Protein AF-A0A536GTQ1-F1 (afdb_monomer_lite)

Foldseek 3Di:
DLLVLCLLQVHLARALLSLLLVLLPDCPFPQVVLCVVLQFQSVLSNVPRCPGDDGDPDDPDRRHHDPLNVVLVVQLVVLLVVLQFQDRGSLSSVLSCLDPSNVVSVVSRVVRVDHNVSSSVVLNDDDPVNVVRNDNDFDDCVPLAAADPQLVQLVVLLVQLVVCCVVCPCVVCVVVSVCSNVRSQVLNLLLLLQCQLLVLLSRQQFCVSSVLPSNHSHSVSFAPCCQQPVQQVVCVVVVHDDDRGGADQHPVVRGNDVVSVVSSQCRSQVSCVVRHDRDPDRDDHD

Secondary structure (DSSP, 8-state):
-HHHHHHHTT-SSB-HHHHHHHHHH-TTSHHHHHHHHTT--HHHHHHHS--PPS-----SSPPPBPHHHHHHHHHHHHHHHHHT-SS--HHHHHHHHTSGGGHHHHHHHHHTT--HHHHHHHHHS--HHHHHHTSPPPPP-TTT----GGGHHHHHHHHHHHHHHHH---GGGHHHHHHHHHHHHHHHHHHHHHHHHHHHHHHHT--HHHHHTTTS--HHHHB-TIIIIIHHHHHHHHTPPPPP-B-----GGGSSSHHHHHHHHHHHHHHHHHHSS---------

Radius of gyration: 29.73 Å; chains: 1; bounding box: 79×31×78 Å

Sequence (286 aa):
MAQRLAAKTGAVEVEPAHVLDAIVVLPRNAAHRALVDLGADIQQLERTTVAGGPAASASRRSVPIGAATRFLLNNAHREADQIGHYQVDAVHLLLALLYKDSKATADRLEQAGLTIYAVRQYLTAPSPTTKGLRRRPLPSLAGAIRISPIFAIPVGAAVVGGAGLWSGVAPGLTLLLSVLLVIGGWVTSLCIHEFGHALLAYLGGDRSVAAAGYLSLNPLKYTHPVLSIALPIVFLLIGGIGLPGGAVYLNERAIRTDWWRSFASAGGPLGNLLFGPPSPFSCSCR

Structure (mmCIF, N/CA/C/O backbone):
data_AF-A0A536GTQ1-F1
#
_entry.id   AF-A0A536GTQ1-F1
#
loop_
_atom_site.group_PDB
_atom_site.id
_atom_site.type_symbol
_atom_site.label_atom_id
_atom_site.label_alt_id
_atom_site.label_comp_id
_atom_site.label_asym_id
_atom_site.label_entity_id
_atom_site.label_seq_id
_atom_site.pdbx_PDB_ins_code
_atom_site.Cartn_x
_atom_site.Cartn_y
_atom_site.Cartn_z
_atom_site.occupancy
_atom_site.B_iso_or_equiv
_atom_site.auth_seq_id
_atom_site.auth_comp_id
_atom_site.auth_asym_id
_atom_site.auth_atom_id
_atom_site.pdbx_PDB_model_num
ATOM 1 N N . MET A 1 1 ? -20.978 0.744 6.120 1.00 85.62 1 MET A N 1
ATOM 2 C CA . MET A 1 1 ? -22.180 0.128 6.729 1.00 85.62 1 MET A CA 1
ATOM 3 C C . MET A 1 1 ? -22.718 0.968 7.881 1.00 85.62 1 MET A C 1
ATOM 5 O O . MET A 1 1 ? -23.868 1.363 7.791 1.00 85.62 1 MET A O 1
ATOM 9 N N . ALA A 1 2 ? -21.899 1.329 8.880 1.00 88.81 2 ALA A N 1
ATOM 10 C CA . ALA A 1 2 ? -22.313 2.170 10.016 1.00 88.81 2 ALA A CA 1
ATOM 11 C C . ALA A 1 2 ? -23.073 3.453 9.611 1.00 88.81 2 ALA A C 1
ATOM 13 O O . ALA A 1 2 ? -24.153 3.703 10.124 1.00 88.81 2 ALA A O 1
ATOM 14 N N . GLN A 1 3 ? -22.604 4.193 8.597 1.00 90.69 3 GLN A N 1
ATOM 15 C CA . GLN A 1 3 ? -23.326 5.355 8.039 1.00 90.69 3 GLN A CA 1
ATOM 16 C C . GLN A 1 3 ? -24.742 5.040 7.536 1.00 90.69 3 GLN A C 1
ATOM 18 O O . GLN A 1 3 ? -25.630 5.878 7.643 1.00 90.69 3 GLN A O 1
ATOM 23 N N . ARG A 1 4 ? -24.965 3.843 6.977 1.00 86.69 4 ARG A N 1
ATOM 24 C CA . ARG A 1 4 ? -26.299 3.413 6.532 1.00 86.69 4 ARG A CA 1
ATOM 25 C C . ARG A 1 4 ? -27.192 3.059 7.719 1.00 86.69 4 ARG A C 1
ATOM 27 O O . ARG A 1 4 ? -28.385 3.307 7.642 1.00 86.69 4 ARG A O 1
ATOM 34 N N . LEU A 1 5 ? -26.633 2.474 8.781 1.00 86.56 5 LEU A N 1
ATOM 35 C CA . LEU A 1 5 ? -27.378 2.191 10.012 1.00 86.56 5 LEU A CA 1
ATOM 36 C C . LEU A 1 5 ? -27.761 3.492 10.724 1.00 86.56 5 LEU A C 1
ATOM 38 O O . LEU A 1 5 ? -28.931 3.668 11.027 1.00 86.56 5 LEU A O 1
ATOM 42 N N . ALA A 1 6 ? -26.826 4.437 10.844 1.00 87.00 6 ALA A N 1
ATOM 43 C CA . ALA A 1 6 ? -27.090 5.779 11.365 1.00 87.00 6 ALA A CA 1
ATOM 44 C C . ALA A 1 6 ? -28.177 6.517 10.560 1.00 87.00 6 ALA A C 1
ATOM 46 O O . ALA A 1 6 ? -29.069 7.140 11.125 1.00 87.00 6 ALA A O 1
ATOM 47 N N . ALA A 1 7 ? -28.163 6.393 9.227 1.00 85.56 7 ALA A N 1
ATOM 48 C CA . ALA A 1 7 ? -29.210 6.976 8.387 1.00 85.56 7 ALA A CA 1
ATOM 49 C C . ALA A 1 7 ? -30.594 6.359 8.658 1.00 85.56 7 ALA A C 1
ATOM 51 O O . ALA A 1 7 ? -31.594 7.070 8.653 1.00 85.56 7 ALA A O 1
ATOM 52 N N . LYS A 1 8 ? -30.660 5.042 8.902 1.00 82.56 8 LYS A N 1
ATOM 53 C CA . LYS A 1 8 ? -31.915 4.331 9.202 1.00 82.56 8 LYS A CA 1
ATOM 54 C C . LYS A 1 8 ? -32.494 4.697 10.566 1.00 82.56 8 LYS A C 1
ATOM 56 O O . LYS A 1 8 ? -33.708 4.670 10.719 1.00 82.56 8 LYS A O 1
ATOM 61 N N . THR A 1 9 ? -31.645 5.022 11.535 1.00 79.62 9 THR A N 1
ATOM 62 C CA . THR A 1 9 ? -32.058 5.438 12.882 1.00 79.62 9 THR A CA 1
ATOM 63 C C . THR A 1 9 ? -32.357 6.936 12.976 1.00 79.62 9 THR A C 1
ATOM 65 O O . THR A 1 9 ? -32.772 7.402 14.031 1.00 79.62 9 THR A O 1
ATOM 68 N N . GLY A 1 10 ? -32.172 7.697 11.888 1.00 81.75 10 GLY A N 1
ATOM 69 C CA . GLY A 1 10 ? -32.347 9.152 11.886 1.00 81.75 10 GLY A CA 1
ATOM 70 C C . GLY A 1 10 ? -31.255 9.899 12.657 1.00 81.75 10 GLY A C 1
ATOM 71 O O . GLY A 1 10 ? -31.457 11.052 13.033 1.00 81.75 10 GLY A O 1
ATOM 72 N N . ALA A 1 11 ? -30.108 9.261 12.905 1.00 84.38 11 ALA A N 1
ATOM 73 C CA . ALA A 1 11 ? -29.010 9.872 13.637 1.00 84.38 11 ALA A CA 1
ATOM 74 C C . ALA A 1 11 ? -28.373 11.024 12.839 1.00 84.38 11 ALA A C 1
ATOM 76 O O . ALA A 1 11 ? -28.156 10.930 11.627 1.00 84.38 11 ALA A O 1
ATOM 77 N N . VAL A 1 12 ? -28.036 12.107 13.546 1.00 87.94 12 VAL A N 1
ATOM 78 C CA . VAL A 1 12 ? -27.375 13.294 12.972 1.00 87.94 12 VAL A CA 1
ATOM 79 C C . VAL A 1 12 ? -25.924 12.986 12.590 1.00 87.94 12 VAL A C 1
ATOM 81 O O . VAL A 1 12 ? -25.420 13.485 11.583 1.00 87.94 12 VAL A O 1
ATOM 84 N N . GLU A 1 13 ? -25.266 12.125 13.365 1.00 91.94 13 GLU A N 1
ATOM 85 C CA . GLU A 1 13 ? -23.894 11.688 13.143 1.00 91.94 13 GLU A CA 1
ATOM 86 C C . GLU A 1 13 ? -23.713 10.188 13.406 1.00 91.94 13 GLU A C 1
ATOM 88 O O . GLU A 1 13 ? -24.502 9.539 14.093 1.00 91.94 13 GLU A O 1
ATOM 93 N N . VAL A 1 14 ? -22.658 9.607 12.832 1.00 91.94 14 VAL A N 1
ATOM 94 C CA . VAL A 1 14 ? -22.288 8.218 13.113 1.00 91.94 14 VAL A CA 1
ATOM 95 C C . VAL A 1 14 ? -21.598 8.148 14.464 1.00 91.94 14 VAL A C 1
ATOM 97 O O . VAL A 1 14 ? -20.470 8.622 14.601 1.00 91.94 14 VAL A O 1
ATOM 100 N N . GLU A 1 15 ? -22.246 7.489 15.413 1.00 92.56 15 GLU A N 1
ATOM 101 C CA . GLU A 1 15 ? -21.706 7.129 16.733 1.00 92.56 15 GLU A CA 1
ATOM 102 C C . GLU A 1 15 ? -21.082 5.714 16.792 1.00 92.56 15 GLU A C 1
ATOM 104 O O . GLU A 1 15 ? -21.420 4.870 15.950 1.00 92.56 15 GLU A O 1
ATOM 109 N N . PRO A 1 16 ? -20.238 5.410 17.806 1.00 93.94 16 PRO A N 1
ATOM 110 C CA . PRO A 1 16 ? -19.644 4.085 18.022 1.00 93.94 16 PRO A CA 1
ATOM 111 C C . PRO A 1 16 ? -20.652 2.929 18.048 1.00 93.94 16 PRO A C 1
ATOM 113 O O . PRO A 1 16 ? -20.363 1.854 17.524 1.00 93.94 16 PRO A O 1
ATOM 116 N N . ALA A 1 17 ? -21.861 3.153 18.572 1.00 91.81 17 ALA A N 1
ATOM 117 C CA . ALA A 1 17 ? -22.924 2.146 18.587 1.00 91.81 17 ALA A CA 1
ATOM 118 C C . ALA A 1 17 ? -23.289 1.655 17.174 1.00 91.81 17 ALA A C 1
ATOM 120 O O . ALA A 1 17 ? -23.445 0.457 16.956 1.00 91.81 17 ALA A O 1
ATOM 121 N 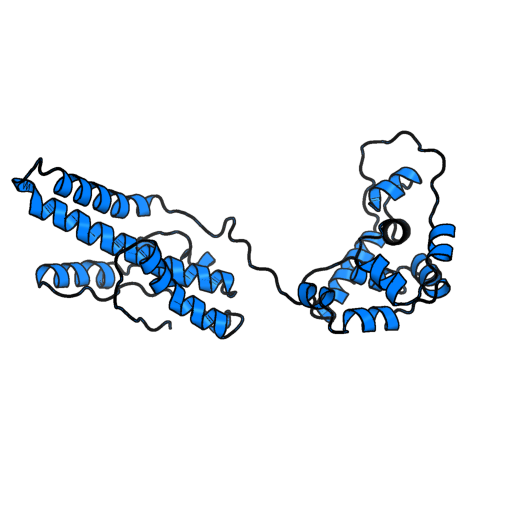N . HIS A 1 18 ? -23.308 2.545 16.176 1.00 92.00 18 HIS A N 1
ATOM 122 C CA . HIS A 1 18 ? -23.559 2.166 14.782 1.00 92.00 18 HIS A CA 1
ATOM 123 C C . HIS A 1 18 ? -22.405 1.360 14.169 1.00 92.00 18 HIS A C 1
ATOM 125 O O . HIS A 1 18 ? -22.609 0.623 13.200 1.00 92.00 18 HIS A O 1
ATOM 131 N N . VAL A 1 19 ? -21.180 1.522 14.684 1.00 93.19 19 VAL A N 1
ATOM 132 C CA . VAL A 1 19 ? -20.022 0.703 14.296 1.00 93.19 19 VAL A CA 1
ATOM 133 C C . VAL A 1 19 ? -20.159 -0.697 14.887 1.00 93.19 19 VAL A C 1
ATOM 135 O O . VAL A 1 19 ? -19.993 -1.665 14.147 1.00 93.19 19 VAL A O 1
ATOM 138 N N . LEU A 1 20 ? -20.533 -0.806 16.167 1.00 93.25 20 LEU A N 1
ATOM 139 C CA . LEU A 1 20 ? -20.832 -2.082 16.821 1.00 93.25 20 LEU A CA 1
ATOM 140 C C . LEU A 1 20 ? -21.958 -2.829 16.095 1.00 93.25 20 LEU A C 1
ATOM 142 O O . LEU A 1 20 ? -21.775 -3.972 15.689 1.00 93.25 20 LEU A O 1
ATOM 146 N N . ASP A 1 21 ? -23.079 -2.165 15.828 1.00 91.56 21 ASP A N 1
ATOM 147 C CA . ASP A 1 21 ? -24.210 -2.773 15.123 1.00 91.56 21 ASP A CA 1
ATOM 148 C C . ASP A 1 21 ? -23.828 -3.199 13.694 1.00 91.56 21 ASP A C 1
ATOM 150 O O . ASP A 1 21 ? -24.240 -4.252 13.208 1.00 91.56 21 ASP A O 1
ATOM 154 N N . ALA A 1 22 ? -22.966 -2.432 13.015 1.00 91.50 22 ALA A N 1
ATOM 155 C CA . ALA A 1 22 ? -22.426 -2.840 11.721 1.00 91.50 22 ALA A CA 1
ATOM 156 C C . ALA A 1 22 ? -21.535 -4.088 11.818 1.00 91.50 22 ALA A C 1
ATOM 158 O O . ALA A 1 22 ? -21.534 -4.885 10.879 1.00 91.50 22 ALA A O 1
ATOM 159 N N . ILE A 1 23 ? -20.782 -4.254 12.911 1.00 92.81 23 ILE A N 1
ATOM 160 C CA . ILE A 1 23 ? -19.976 -5.453 13.165 1.00 92.81 23 ILE A CA 1
ATOM 161 C C . ILE A 1 23 ? -20.888 -6.661 13.399 1.00 92.81 23 ILE A C 1
ATOM 163 O O . ILE A 1 23 ? -20.659 -7.716 12.812 1.00 92.81 23 ILE A O 1
ATOM 167 N N . VAL A 1 24 ? -21.938 -6.507 14.202 1.00 91.44 24 VAL A N 1
ATOM 168 C CA . VAL A 1 24 ? -22.878 -7.591 14.517 1.00 91.44 24 VAL A CA 1
ATOM 169 C C . VAL A 1 24 ? -23.611 -8.059 13.253 1.00 91.44 24 VAL A C 1
ATOM 171 O O . VAL A 1 24 ? -23.611 -9.247 12.955 1.00 91.44 24 VAL A O 1
ATOM 174 N N . VAL A 1 25 ? -24.120 -7.135 12.431 1.00 88.25 25 VAL A N 1
ATOM 175 C CA . VAL A 1 25 ? -24.936 -7.454 11.240 1.00 88.25 25 VAL A CA 1
ATOM 176 C C . VAL A 1 25 ? -24.130 -8.027 10.061 1.00 88.25 25 VAL A C 1
ATOM 178 O O . VAL A 1 25 ? -24.706 -8.614 9.145 1.00 88.25 25 VAL A O 1
ATOM 181 N N . LEU A 1 26 ? -22.807 -7.841 10.012 1.00 87.06 26 LEU A N 1
ATOM 182 C CA . LEU A 1 26 ? -21.977 -8.255 8.871 1.00 87.06 26 LEU A CA 1
ATOM 183 C C . LEU A 1 26 ? -21.208 -9.560 9.161 1.00 87.06 26 LEU A C 1
ATOM 185 O O . LEU A 1 26 ? -20.035 -9.488 9.525 1.00 87.06 26 LEU A O 1
ATOM 189 N N . PRO A 1 27 ? -21.762 -10.755 8.886 1.00 79.12 27 PRO A N 1
ATOM 190 C CA . PRO A 1 27 ? -21.166 -12.027 9.314 1.00 79.12 27 PRO A CA 1
ATOM 191 C C . PRO A 1 27 ? -19.793 -12.324 8.694 1.00 79.12 27 PRO A C 1
ATOM 193 O O . PRO A 1 27 ? -18.981 -13.051 9.257 1.00 79.12 27 PRO A O 1
ATOM 196 N N . ARG A 1 28 ? -19.495 -11.745 7.522 1.00 82.69 28 ARG A N 1
ATOM 197 C CA . ARG A 1 28 ? -18.210 -11.936 6.825 1.00 82.69 28 ARG A CA 1
ATOM 198 C C . ARG A 1 28 ? -17.073 -11.063 7.358 1.00 82.69 28 ARG A C 1
ATOM 200 O O . ARG A 1 28 ? -15.952 -11.174 6.863 1.00 82.69 28 ARG A O 1
ATOM 207 N N . ASN A 1 29 ? -17.334 -10.165 8.305 1.00 85.75 29 ASN A N 1
ATOM 208 C CA . ASN A 1 29 ? -16.298 -9.277 8.814 1.00 85.75 29 ASN A CA 1
ATOM 209 C C . ASN A 1 29 ? -15.401 -10.005 9.845 1.00 85.75 29 ASN A C 1
ATOM 211 O O . ASN A 1 29 ? -15.818 -10.962 10.497 1.00 85.75 29 ASN A O 1
ATOM 215 N N . ALA A 1 30 ? -14.139 -9.585 9.974 1.00 88.00 30 ALA A N 1
ATOM 216 C CA . ALA A 1 30 ? -13.191 -10.238 10.879 1.00 88.00 30 ALA A CA 1
ATOM 217 C C . ALA A 1 30 ? -13.565 -10.080 12.366 1.00 88.00 30 ALA A C 1
ATOM 219 O O . ALA A 1 30 ? -13.330 -10.998 13.142 1.00 88.00 30 ALA A O 1
ATOM 220 N N . ALA A 1 31 ? -14.187 -8.962 12.750 1.00 90.81 31 ALA A N 1
ATOM 221 C CA . ALA A 1 31 ? -14.640 -8.728 14.120 1.00 90.81 31 ALA A CA 1
ATOM 222 C C . ALA A 1 31 ? -15.794 -9.649 14.528 1.00 90.81 31 ALA A C 1
ATOM 224 O O . ALA A 1 31 ? -15.770 -10.177 15.623 1.00 90.81 31 ALA A O 1
ATOM 225 N N . HIS A 1 32 ? -16.757 -9.901 13.647 1.00 92.25 32 HIS A N 1
ATOM 226 C CA . HIS A 1 32 ? -17.880 -10.803 13.862 1.00 92.25 32 HIS A CA 1
ATOM 227 C C . HIS A 1 32 ? -17.387 -12.232 14.054 1.00 92.25 32 HIS A C 1
ATOM 229 O O . HIS A 1 32 ? -17.817 -12.910 14.977 1.00 92.25 32 HIS A O 1
ATOM 235 N N . ARG A 1 33 ? -16.419 -12.668 13.238 1.00 90.19 33 ARG A N 1
ATOM 236 C CA . ARG A 1 33 ? -15.742 -13.951 13.462 1.00 90.19 33 ARG A CA 1
ATOM 237 C C . ARG A 1 33 ? -15.043 -13.988 14.818 1.00 90.19 33 ARG A C 1
ATOM 239 O O . ARG A 1 33 ? -15.226 -14.952 15.539 1.00 90.19 33 ARG A O 1
ATOM 246 N N . ALA A 1 34 ? -14.340 -12.921 15.203 1.00 91.12 34 ALA A N 1
ATOM 247 C CA . ALA A 1 34 ? -13.730 -12.835 16.529 1.00 91.12 34 ALA A CA 1
ATOM 248 C C . ALA A 1 34 ? -14.768 -12.885 17.668 1.00 91.12 34 ALA A C 1
ATOM 250 O O . ALA A 1 34 ? -14.506 -13.523 18.679 1.00 91.12 34 ALA A O 1
ATOM 251 N N . LEU A 1 35 ? -15.948 -12.269 17.508 1.00 93.56 35 LEU A N 1
ATOM 252 C CA . LEU A 1 35 ? -17.044 -12.380 18.478 1.00 93.56 35 LEU A CA 1
ATOM 253 C C . LEU A 1 35 ? -17.481 -13.845 18.644 1.00 93.56 35 LEU A C 1
ATOM 255 O O . LEU A 1 35 ? -17.598 -14.323 19.768 1.00 93.56 35 LEU A O 1
ATOM 259 N N . VAL A 1 36 ? -17.677 -14.559 17.531 1.00 92.50 36 VAL A N 1
ATOM 260 C CA . VAL A 1 36 ? -18.072 -15.977 17.527 1.00 92.50 36 VAL A CA 1
ATOM 261 C C . VAL A 1 36 ? -16.976 -16.865 18.125 1.00 92.50 36 VAL A C 1
ATOM 263 O O . VAL A 1 36 ? -17.266 -17.688 18.988 1.00 92.50 36 VAL A O 1
ATOM 266 N N . ASP A 1 37 ? -15.719 -16.672 17.720 1.00 91.69 37 ASP A N 1
ATOM 267 C CA . ASP A 1 37 ? -14.569 -17.452 18.196 1.00 91.69 37 ASP A CA 1
ATOM 268 C C . ASP A 1 37 ? -14.327 -17.268 19.704 1.00 91.69 37 ASP A C 1
ATOM 270 O O . ASP A 1 37 ? -13.880 -18.192 20.382 1.00 91.69 37 ASP A O 1
ATOM 274 N N . LEU A 1 38 ? -14.618 -16.075 20.234 1.00 93.62 38 LEU A N 1
ATOM 275 C CA . LEU A 1 38 ? -14.510 -15.751 21.660 1.00 93.62 38 LEU A CA 1
ATOM 276 C C . LEU A 1 38 ? -15.756 -16.147 22.468 1.00 93.62 38 LEU A C 1
ATOM 278 O O . LEU A 1 38 ? -15.782 -15.919 23.675 1.00 93.62 38 LEU A O 1
ATOM 282 N N . GLY A 1 39 ? -16.771 -16.742 21.832 1.00 93.12 39 GLY A N 1
ATOM 283 C CA . GLY A 1 39 ? -17.982 -17.213 22.503 1.00 93.12 39 GLY A CA 1
ATOM 284 C C . GLY A 1 39 ? -18.905 -16.095 22.989 1.00 93.12 39 GLY A C 1
ATOM 285 O O . GLY A 1 39 ? -19.617 -16.287 23.971 1.00 93.12 39 GLY A O 1
ATOM 286 N N . ALA A 1 40 ? -18.890 -14.932 22.333 1.00 94.25 40 ALA A N 1
ATOM 287 C CA . ALA A 1 40 ? -19.776 -13.828 22.680 1.00 94.25 40 ALA A CA 1
ATOM 288 C C . ALA A 1 40 ? -21.250 -14.166 22.403 1.00 94.25 40 ALA A C 1
ATOM 290 O O . ALA A 1 40 ? -21.568 -14.795 21.389 1.00 94.25 40 ALA A O 1
ATOM 291 N N . ASP A 1 41 ? -22.164 -13.676 23.244 1.00 94.19 41 ASP A N 1
ATOM 292 C CA . ASP A 1 41 ? -23.606 -13.797 23.006 1.00 94.19 41 ASP A CA 1
ATOM 293 C C . ASP A 1 41 ? -24.054 -12.844 21.881 1.00 94.19 41 ASP A C 1
ATOM 295 O O . ASP A 1 41 ? -24.469 -11.700 22.092 1.00 94.19 41 ASP A O 1
ATOM 299 N N . ILE A 1 42 ? -23.957 -13.331 20.641 1.00 91.62 42 ILE A N 1
ATOM 300 C CA . ILE A 1 42 ? -24.372 -12.586 19.447 1.00 91.62 42 ILE A CA 1
ATOM 301 C C . ILE A 1 42 ? -25.869 -12.264 19.489 1.00 91.62 42 ILE A C 1
ATOM 303 O O . ILE A 1 42 ? -26.263 -11.179 19.065 1.00 91.62 42 ILE A O 1
ATOM 307 N N . GLN A 1 43 ? -26.707 -13.157 20.029 1.00 90.44 43 GLN A N 1
ATOM 308 C CA . GLN A 1 43 ? -28.153 -12.932 20.079 1.00 90.44 43 GLN A CA 1
ATOM 309 C C . GLN A 1 43 ? -28.496 -11.761 21.002 1.00 90.44 43 GLN A C 1
ATOM 311 O O . GLN A 1 43 ? -29.366 -10.951 20.680 1.00 90.44 43 GLN A O 1
ATOM 316 N N . GLN A 1 44 ? -27.807 -11.634 22.135 1.00 90.94 44 GLN A N 1
ATOM 317 C CA . GLN A 1 44 ? -27.945 -10.479 23.021 1.00 90.94 44 GLN A CA 1
ATOM 318 C C . GLN A 1 44 ? -27.501 -9.179 22.333 1.00 90.94 44 GLN A C 1
ATOM 320 O O . GLN A 1 44 ? -28.178 -8.149 22.446 1.00 90.94 44 GLN A O 1
ATOM 325 N N . LEU A 1 45 ? -26.399 -9.215 21.579 1.00 89.81 45 LEU A N 1
ATOM 326 C CA . LEU A 1 45 ? -25.930 -8.060 20.812 1.00 89.81 45 LEU A CA 1
ATOM 327 C C . LEU A 1 45 ? -26.929 -7.650 19.722 1.00 89.81 45 LEU A C 1
ATOM 329 O O . LEU A 1 45 ? -27.211 -6.461 19.598 1.00 89.81 45 LEU A O 1
ATOM 333 N N . GLU A 1 46 ? -27.523 -8.606 19.004 1.00 88.56 46 GLU A N 1
ATOM 334 C CA . GLU A 1 46 ? -28.552 -8.361 17.982 1.00 88.56 46 GLU A CA 1
ATOM 335 C C . GLU A 1 46 ? -29.852 -7.793 18.567 1.00 88.56 46 GLU A C 1
ATOM 337 O O . GLU A 1 46 ? -30.458 -6.909 17.966 1.00 88.56 46 GLU A O 1
ATOM 342 N N . ARG A 1 47 ? -30.273 -8.245 19.757 1.00 85.88 47 ARG A N 1
ATOM 343 C CA . ARG A 1 47 ? -31.461 -7.702 20.448 1.00 85.88 47 ARG A CA 1
ATOM 344 C C . ARG A 1 47 ? -31.284 -6.246 20.869 1.00 85.88 47 ARG A C 1
ATOM 346 O O . ARG A 1 47 ? -32.259 -5.506 20.944 1.00 85.88 47 ARG A O 1
ATOM 353 N N . THR A 1 48 ? -30.051 -5.861 21.189 1.00 79.62 48 THR A N 1
ATOM 354 C CA . THR A 1 48 ? -29.699 -4.493 21.600 1.00 79.62 48 THR A CA 1
ATOM 355 C C . THR A 1 48 ? -29.237 -3.629 20.434 1.00 79.62 48 THR A C 1
ATOM 357 O O . THR A 1 48 ? -29.097 -2.415 20.594 1.00 79.62 48 THR A O 1
ATOM 360 N N . THR A 1 49 ? -29.000 -4.226 19.263 1.00 78.44 49 THR A N 1
ATOM 361 C CA . THR A 1 49 ? -28.820 -3.476 18.027 1.00 78.44 49 THR A CA 1
ATOM 362 C C . THR A 1 49 ? -30.077 -2.675 17.783 1.00 78.44 49 THR A C 1
ATOM 364 O O . THR A 1 49 ? -31.188 -3.186 17.925 1.00 78.44 49 THR A O 1
ATOM 367 N N . VAL A 1 50 ? -29.905 -1.401 17.431 1.00 64.81 50 VAL A N 1
ATOM 368 C CA . VAL A 1 50 ? -31.035 -0.524 17.146 1.00 64.81 50 VAL A CA 1
ATOM 369 C C . VAL A 1 50 ? -31.697 -1.042 15.868 1.00 64.81 50 VAL A C 1
ATOM 371 O O . VAL A 1 50 ? -31.327 -0.672 14.752 1.00 64.81 50 VAL A O 1
ATOM 374 N N . ALA A 1 51 ? -32.644 -1.969 16.023 1.00 53.28 51 ALA A N 1
ATOM 375 C CA . ALA A 1 51 ? -33.508 -2.443 14.963 1.00 53.28 51 ALA A CA 1
ATOM 376 C C . ALA A 1 51 ? -34.314 -1.230 14.503 1.00 53.28 51 ALA A C 1
ATOM 378 O O . ALA A 1 51 ? -35.229 -0.771 15.183 1.00 53.28 51 ALA A O 1
ATOM 379 N N . GLY A 1 52 ? -33.869 -0.637 13.394 1.00 47.09 52 GLY A N 1
ATOM 380 C CA . GLY A 1 52 ? -34.452 0.579 12.853 1.00 47.09 52 GLY A CA 1
ATOM 381 C C . GLY A 1 52 ? -35.964 0.446 12.711 1.00 47.09 52 GLY A C 1
ATOM 382 O O . GLY A 1 52 ? -36.463 -0.564 12.209 1.00 47.09 52 GLY A O 1
ATOM 383 N N . GLY A 1 53 ? -36.676 1.493 13.127 1.00 45.56 53 GLY A N 1
ATOM 384 C CA . GLY A 1 53 ? -38.067 1.700 12.745 1.00 45.56 53 GLY A CA 1
ATOM 385 C C . GLY A 1 53 ? -38.239 1.699 11.216 1.00 45.56 53 GLY A C 1
ATOM 386 O O . GLY A 1 53 ? -37.247 1.689 10.473 1.00 45.56 53 GLY A O 1
ATOM 387 N N . PRO A 1 54 ? -39.492 1.686 10.723 1.00 47.22 54 PRO A N 1
ATOM 388 C CA . PRO A 1 54 ? -39.787 1.605 9.296 1.00 47.22 54 PRO A CA 1
ATOM 389 C C . PRO A 1 54 ? -38.969 2.640 8.524 1.00 47.22 54 PRO A C 1
ATOM 391 O O . PRO A 1 54 ? -38.861 3.790 8.944 1.00 47.22 54 PRO A O 1
ATOM 394 N N . ALA A 1 55 ? -38.352 2.187 7.429 1.00 48.91 55 ALA A N 1
ATOM 395 C CA . ALA A 1 55 ? -37.355 2.919 6.661 1.00 48.91 55 ALA A CA 1
ATOM 396 C C . ALA A 1 55 ? -37.824 4.345 6.327 1.00 48.91 55 ALA A C 1
ATOM 398 O O . ALA A 1 55 ? -38.534 4.561 5.344 1.00 48.91 55 ALA A O 1
ATOM 399 N N . ALA A 1 56 ? -37.401 5.324 7.131 1.00 49.31 56 ALA A N 1
ATOM 400 C CA . ALA A 1 56 ? -37.548 6.726 6.781 1.00 49.31 56 ALA A CA 1
ATOM 401 C C . ALA A 1 56 ? -36.847 6.939 5.433 1.00 49.31 56 ALA A C 1
ATOM 403 O O . ALA A 1 56 ? -35.754 6.410 5.207 1.00 49.31 56 ALA A O 1
ATOM 404 N N . SER A 1 57 ? -37.526 7.639 4.517 1.00 48.84 57 SER A N 1
ATOM 405 C CA . SER A 1 57 ? -37.152 7.744 3.105 1.00 48.84 57 SER A CA 1
ATOM 406 C C . SER A 1 57 ? -35.645 7.967 2.956 1.00 48.84 57 SER A C 1
ATOM 408 O O . SER A 1 57 ? -35.093 8.910 3.529 1.00 48.84 57 SER A O 1
ATOM 410 N N . ALA A 1 58 ? -34.980 7.062 2.237 1.00 50.69 58 ALA A N 1
ATOM 411 C CA . ALA A 1 58 ? -33.533 7.023 2.116 1.00 50.69 58 ALA A CA 1
ATOM 412 C C . ALA A 1 58 ? -32.997 8.311 1.472 1.00 50.69 58 ALA A C 1
ATOM 414 O O 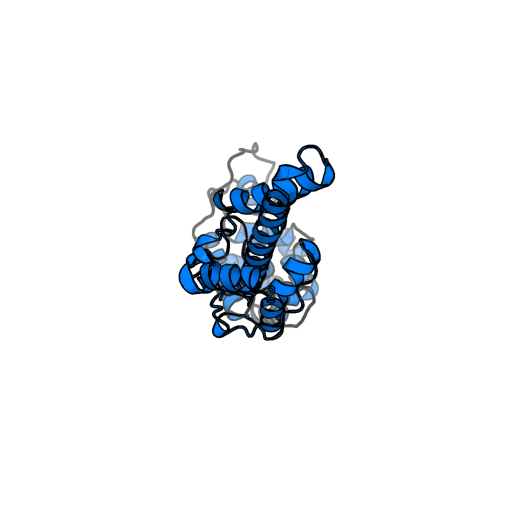. ALA A 1 58 ? -32.875 8.422 0.251 1.00 50.69 58 ALA A O 1
ATOM 415 N N . SER A 1 59 ? -32.630 9.283 2.301 1.00 54.03 59 SER A N 1
ATOM 416 C CA . SER A 1 59 ? -31.763 10.372 1.881 1.00 54.03 59 SER A CA 1
ATOM 417 C C . SER A 1 59 ? -30.442 9.759 1.410 1.00 54.03 59 SER A C 1
ATOM 419 O O . SER A 1 59 ? -29.763 9.062 2.162 1.00 54.03 59 SER A O 1
ATOM 421 N N . ARG A 1 60 ? -30.058 10.006 0.150 1.00 56.62 60 ARG A N 1
ATOM 422 C CA . ARG A 1 60 ? -28.763 9.573 -0.416 1.00 56.62 60 ARG A CA 1
ATOM 423 C C . ARG A 1 60 ? -27.553 10.217 0.275 1.00 56.62 60 ARG A C 1
ATOM 425 O O . ARG A 1 60 ? -26.423 9.871 -0.067 1.00 56.62 60 ARG A O 1
ATOM 432 N N . ARG A 1 61 ? -27.747 11.155 1.211 1.00 65.38 61 ARG A N 1
ATOM 433 C CA . ARG A 1 61 ? -26.643 11.754 1.970 1.00 65.38 61 ARG A CA 1
ATOM 434 C C . ARG A 1 61 ? -26.088 10.750 2.973 1.00 65.38 61 ARG A C 1
ATOM 436 O O . ARG A 1 61 ? -26.794 10.267 3.850 1.00 65.38 61 ARG A O 1
ATOM 443 N N . SER A 1 62 ? -24.792 10.480 2.860 1.00 78.81 62 SER A N 1
ATOM 444 C CA . SER A 1 62 ? -24.036 9.790 3.900 1.00 78.81 62 SER A CA 1
ATOM 445 C C . SER A 1 62 ? -24.059 10.615 5.186 1.00 78.81 62 SER A C 1
ATOM 447 O O . SER A 1 62 ? -23.672 11.785 5.165 1.00 78.81 62 SER A O 1
ATOM 449 N N . VAL A 1 63 ? -24.464 9.998 6.294 1.00 88.56 63 VAL A N 1
ATOM 450 C CA . VAL A 1 63 ? -24.391 10.614 7.624 1.00 88.56 63 VAL A CA 1
ATOM 451 C C . VAL A 1 63 ? -22.921 10.932 7.954 1.00 88.56 63 VAL A C 1
ATOM 453 O O . VAL A 1 63 ? -22.052 10.069 7.749 1.00 88.56 63 VAL A O 1
ATOM 456 N N . PRO A 1 64 ? -22.598 12.156 8.411 1.00 92.81 64 PRO A N 1
ATOM 457 C CA . PRO A 1 64 ? -21.233 12.521 8.773 1.00 92.81 64 PRO A CA 1
ATOM 458 C C . PRO A 1 64 ? -20.733 11.694 9.963 1.00 92.81 64 PRO A C 1
ATOM 460 O O . PRO A 1 64 ? -21.503 11.254 10.811 1.00 92.81 64 PRO A O 1
ATOM 463 N N . ILE A 1 65 ? -19.422 11.465 10.031 1.00 92.94 65 ILE A N 1
ATOM 464 C CA . ILE A 1 65 ? -18.809 10.742 11.154 1.00 92.94 65 ILE A CA 1
ATOM 465 C C . ILE A 1 65 ? -18.798 11.658 12.384 1.00 92.94 65 ILE A C 1
ATOM 467 O O . ILE A 1 65 ? -18.351 12.798 12.271 1.00 92.94 65 ILE A O 1
ATOM 471 N N . GLY A 1 66 ? -19.261 11.169 13.537 1.00 91.75 66 GLY A N 1
ATOM 472 C CA . GLY A 1 66 ? -19.255 11.926 14.791 1.00 91.75 66 GLY A CA 1
ATOM 473 C C . GLY A 1 66 ? -17.879 12.010 15.447 1.00 91.75 66 GLY A C 1
ATOM 474 O O . GLY A 1 66 ? -16.951 11.280 15.084 1.00 91.75 66 GLY A O 1
ATOM 475 N N . ALA A 1 67 ? -17.713 12.911 16.418 1.00 92.81 67 ALA A N 1
ATOM 476 C CA . ALA A 1 67 ? -16.431 13.097 17.110 1.00 92.81 67 ALA A CA 1
ATOM 477 C C . ALA A 1 67 ? -15.978 11.826 17.856 1.00 92.81 67 ALA A C 1
ATOM 479 O O . ALA A 1 67 ? -14.827 11.411 17.707 1.00 92.81 67 ALA A O 1
ATOM 480 N N . ALA A 1 68 ? -16.898 11.157 18.559 1.00 91.31 68 ALA A N 1
ATOM 481 C CA . ALA A 1 68 ? -16.623 9.907 19.272 1.00 91.31 68 ALA A CA 1
ATOM 482 C C . ALA A 1 68 ? -16.166 8.783 18.326 1.00 91.31 68 ALA A C 1
ATOM 484 O O . ALA A 1 68 ? -15.191 8.087 18.598 1.00 91.31 68 ALA A O 1
ATOM 485 N N . THR A 1 69 ? -16.798 8.653 17.155 1.00 93.94 69 THR A N 1
ATOM 486 C CA . THR A 1 69 ? -16.389 7.657 16.153 1.00 93.94 69 THR A CA 1
ATOM 487 C C . THR A 1 69 ? -15.031 7.984 15.543 1.00 93.94 69 THR A C 1
ATOM 489 O O . THR A 1 69 ? -14.230 7.080 15.336 1.00 93.94 69 THR A O 1
ATOM 492 N N . ARG A 1 70 ? -14.714 9.263 15.288 1.00 94.31 70 ARG A N 1
ATOM 493 C CA . ARG A 1 70 ? -13.359 9.648 14.848 1.00 94.31 70 ARG A CA 1
ATOM 494 C C . ARG A 1 70 ? -12.307 9.273 15.891 1.00 94.31 70 ARG A C 1
ATOM 496 O O . ARG A 1 70 ? -11.263 8.736 15.531 1.00 94.31 70 ARG A O 1
ATOM 503 N N . PHE A 1 71 ? -12.589 9.530 17.167 1.00 92.75 71 PHE A N 1
ATOM 504 C CA . PHE A 1 71 ? -11.700 9.154 18.261 1.00 92.75 71 PHE A CA 1
ATOM 505 C C . PHE A 1 71 ? -11.494 7.634 18.321 1.00 92.75 71 PHE A C 1
ATOM 507 O O . PHE A 1 71 ? -10.357 7.172 18.386 1.00 92.75 71 PHE A O 1
ATOM 514 N N . LEU A 1 72 ? -12.571 6.858 18.180 1.00 94.38 72 LEU A N 1
ATOM 515 C CA . LEU A 1 72 ? -12.521 5.400 18.105 1.00 94.38 72 LEU A CA 1
ATOM 516 C C . LEU A 1 72 ? -11.651 4.891 16.945 1.00 94.38 72 LEU A C 1
ATOM 518 O O . LEU A 1 72 ? -10.834 3.994 17.143 1.00 94.38 72 LEU A O 1
ATOM 522 N N . LEU A 1 73 ? -11.780 5.479 15.750 1.00 93.62 73 LEU A N 1
ATOM 523 C CA . LEU A 1 73 ? -10.953 5.125 14.588 1.00 93.62 73 LEU A CA 1
ATOM 524 C C . LEU A 1 73 ? -9.466 5.406 14.843 1.00 93.62 73 LEU A C 1
ATOM 526 O O . LEU A 1 73 ? -8.616 4.572 14.532 1.00 93.62 73 LEU A O 1
ATOM 530 N N . ASN A 1 74 ? -9.153 6.556 15.444 1.00 93.44 74 ASN A N 1
ATOM 531 C CA . ASN A 1 74 ? -7.781 6.912 15.801 1.00 93.44 74 ASN A CA 1
ATOM 532 C C . ASN A 1 74 ? -7.209 5.964 16.863 1.00 93.44 74 ASN A C 1
ATOM 534 O O . ASN A 1 74 ? -6.044 5.581 16.774 1.00 93.44 74 ASN A O 1
ATOM 538 N N . ASN A 1 75 ? -8.017 5.564 17.848 1.00 92.25 75 ASN A N 1
ATOM 539 C CA . ASN A 1 75 ? -7.589 4.620 18.875 1.00 92.25 75 ASN A CA 1
ATOM 540 C C . ASN A 1 75 ? -7.343 3.220 18.288 1.00 92.25 75 ASN A C 1
ATOM 542 O O . ASN A 1 75 ? -6.304 2.619 18.538 1.00 92.25 75 ASN A O 1
ATOM 546 N N . ALA A 1 76 ? -8.229 2.742 17.410 1.00 93.38 76 ALA A N 1
ATOM 547 C CA . ALA A 1 76 ? -8.037 1.480 16.694 1.00 93.38 76 ALA A CA 1
ATOM 548 C C . ALA A 1 76 ? -6.753 1.472 15.849 1.00 93.38 76 ALA A C 1
ATOM 550 O O . ALA A 1 76 ? -6.074 0.449 15.766 1.00 93.38 76 ALA A O 1
ATOM 551 N N . HIS A 1 77 ? -6.401 2.610 15.242 1.00 92.69 77 HIS A N 1
ATOM 552 C CA . HIS A 1 77 ? -5.137 2.754 14.525 1.00 92.69 77 HIS A CA 1
ATOM 553 C C . HIS A 1 77 ? -3.927 2.660 15.460 1.00 92.69 77 HIS A C 1
ATOM 555 O O . HIS A 1 77 ? -3.006 1.897 15.182 1.00 92.69 77 HIS A O 1
ATOM 561 N N . ARG A 1 78 ? -3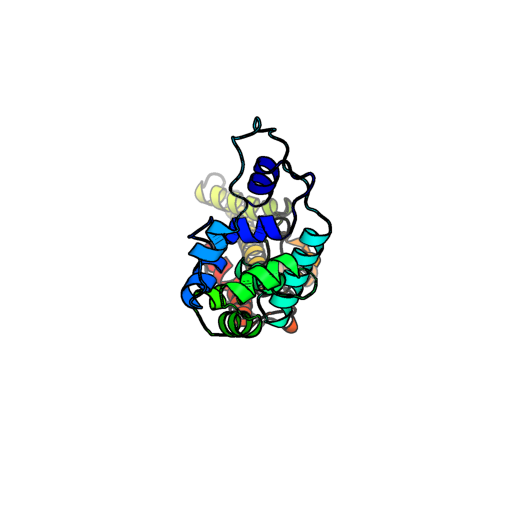.965 3.359 16.602 1.00 90.38 78 ARG A N 1
ATOM 562 C CA . ARG A 1 78 ? -2.902 3.293 17.618 1.00 90.38 78 ARG A CA 1
ATOM 563 C C . ARG A 1 78 ? -2.704 1.879 18.165 1.00 90.38 78 ARG A C 1
ATOM 565 O O . ARG A 1 78 ? -1.565 1.453 18.315 1.00 90.38 78 ARG A O 1
ATOM 572 N N . GLU A 1 79 ? -3.782 1.145 18.434 1.00 90.00 79 GLU A N 1
ATOM 573 C CA . GLU A 1 79 ? -3.696 -0.249 18.894 1.00 90.00 79 GLU A CA 1
ATOM 574 C C . GLU A 1 79 ? -3.103 -1.172 17.823 1.00 90.00 79 GLU A C 1
ATOM 576 O O . GLU A 1 79 ? -2.275 -2.024 18.140 1.00 90.00 79 GLU A O 1
ATOM 581 N N . ALA A 1 80 ? -3.486 -1.000 16.552 1.00 91.00 80 ALA A N 1
ATOM 582 C CA . ALA A 1 80 ? -2.898 -1.770 15.457 1.00 91.00 80 ALA A CA 1
ATOM 583 C C . ALA A 1 80 ? -1.374 -1.567 15.400 1.00 91.00 80 ALA A C 1
ATOM 585 O O . ALA A 1 80 ? -0.631 -2.549 15.371 1.00 91.00 80 ALA A O 1
ATOM 586 N N . ASP A 1 81 ? -0.910 -0.318 15.492 1.00 87.94 81 ASP A N 1
ATOM 587 C CA . ASP A 1 81 ? 0.519 0.003 15.504 1.00 87.94 81 ASP A CA 1
ATOM 588 C C . ASP A 1 81 ? 1.240 -0.589 16.728 1.00 87.94 81 ASP A C 1
ATOM 590 O O . ASP A 1 81 ? 2.321 -1.162 16.581 1.00 87.94 81 ASP A O 1
ATOM 594 N N . GLN A 1 82 ? 0.638 -0.523 17.924 1.00 89.00 82 GLN A N 1
ATOM 595 C CA . GLN A 1 82 ? 1.206 -1.107 19.150 1.00 89.00 82 GLN A CA 1
ATOM 596 C C . GLN A 1 82 ? 1.356 -2.632 19.073 1.00 89.00 82 GLN A C 1
ATOM 598 O O . GLN A 1 82 ? 2.330 -3.184 19.584 1.00 89.00 82 GLN A O 1
ATOM 603 N N . ILE A 1 83 ? 0.411 -3.316 18.423 1.00 86.88 83 ILE A N 1
ATOM 604 C CA . ILE A 1 83 ? 0.438 -4.774 18.219 1.00 86.88 83 ILE A CA 1
ATOM 605 C C . ILE A 1 83 ? 1.370 -5.156 17.044 1.00 86.88 83 ILE A C 1
ATOM 607 O O . ILE A 1 83 ? 1.710 -6.327 16.859 1.00 86.88 83 ILE A O 1
ATOM 611 N N . GLY A 1 84 ? 1.836 -4.181 16.253 1.00 85.25 84 GLY A N 1
ATOM 612 C CA . GLY A 1 84 ? 2.691 -4.399 15.082 1.00 85.25 84 GLY A CA 1
ATOM 613 C C . GLY A 1 84 ? 1.916 -4.801 13.821 1.00 85.25 84 GLY A C 1
ATOM 614 O O . GLY A 1 84 ? 2.456 -5.455 12.925 1.00 85.25 84 GLY A O 1
ATOM 615 N N . HIS A 1 85 ? 0.634 -4.452 13.750 1.00 89.25 85 HIS A N 1
ATOM 616 C CA . HIS A 1 85 ? -0.206 -4.612 12.570 1.00 89.25 85 HIS A CA 1
ATOM 617 C C . HIS A 1 85 ? -0.137 -3.346 11.708 1.00 89.25 85 HIS A C 1
ATOM 619 O O . HIS A 1 85 ? -0.464 -2.255 12.152 1.00 89.25 85 HIS A O 1
ATOM 625 N N . TYR A 1 86 ? 0.242 -3.492 10.437 1.00 83.88 86 TYR A N 1
ATOM 626 C CA . TYR A 1 86 ? 0.374 -2.367 9.499 1.00 83.88 86 TYR A CA 1
ATOM 627 C C . TYR A 1 86 ? -0.947 -1.960 8.838 1.00 83.88 86 TYR A C 1
ATOM 629 O O . TYR A 1 86 ? -0.978 -1.031 8.029 1.00 83.88 86 TYR A O 1
ATOM 637 N N . GLN A 1 87 ? -2.022 -2.701 9.104 1.00 84.25 87 GLN A N 1
ATOM 638 C CA . GLN A 1 87 ? -3.351 -2.454 8.562 1.00 84.25 87 GLN A CA 1
ATOM 639 C C . GLN A 1 87 ? -4.388 -2.536 9.681 1.00 84.25 87 GLN A C 1
ATOM 641 O O . GLN A 1 87 ? -4.382 -3.472 10.482 1.00 84.25 87 GLN A O 1
ATOM 646 N N . VAL A 1 88 ? -5.304 -1.567 9.699 1.00 88.31 88 VAL A N 1
ATOM 647 C CA . VAL A 1 88 ? -6.422 -1.525 10.646 1.00 88.31 88 VAL A CA 1
ATOM 648 C C . VAL A 1 88 ? -7.600 -2.295 10.059 1.00 88.31 88 VAL A C 1
ATOM 650 O O . VAL A 1 88 ? -8.246 -1.843 9.118 1.00 88.31 88 VAL A O 1
ATOM 653 N N . ASP A 1 89 ? -7.873 -3.467 10.620 1.00 88.69 89 ASP A N 1
ATOM 654 C CA . ASP A 1 89 ? -9.071 -4.268 10.335 1.00 88.69 89 ASP A CA 1
ATOM 655 C C . ASP A 1 89 ? -10.165 -4.088 11.408 1.00 88.69 89 ASP A C 1
ATOM 657 O O . ASP A 1 89 ? -9.922 -3.522 12.477 1.00 88.69 89 ASP A O 1
ATOM 661 N N . ALA A 1 90 ? -11.363 -4.619 11.154 1.00 90.81 90 ALA A N 1
ATOM 662 C CA . ALA A 1 90 ? -12.535 -4.535 12.020 1.00 90.81 90 ALA A CA 1
ATOM 663 C C . ALA A 1 90 ? -12.279 -5.030 13.453 1.00 90.81 90 ALA A C 1
ATOM 665 O O . ALA A 1 90 ? -12.877 -4.508 14.388 1.00 90.81 90 ALA A O 1
ATOM 666 N N . VAL A 1 91 ? -11.382 -6.001 13.657 1.00 90.94 91 VAL A N 1
ATOM 667 C CA . VAL A 1 91 ? -11.055 -6.516 15.002 1.00 90.94 91 VAL A CA 1
ATOM 668 C C . VAL A 1 91 ? -10.371 -5.445 15.870 1.00 90.94 91 VAL A C 1
ATOM 670 O O . VAL A 1 91 ? -10.592 -5.404 17.075 1.00 90.94 91 VAL A O 1
ATOM 673 N N . HIS A 1 92 ? -9.609 -4.515 15.281 1.00 93.44 92 HIS A N 1
ATOM 674 C CA . HIS A 1 92 ? -9.048 -3.379 16.030 1.00 93.44 92 HIS A CA 1
ATOM 675 C C . HIS A 1 92 ? -10.126 -2.35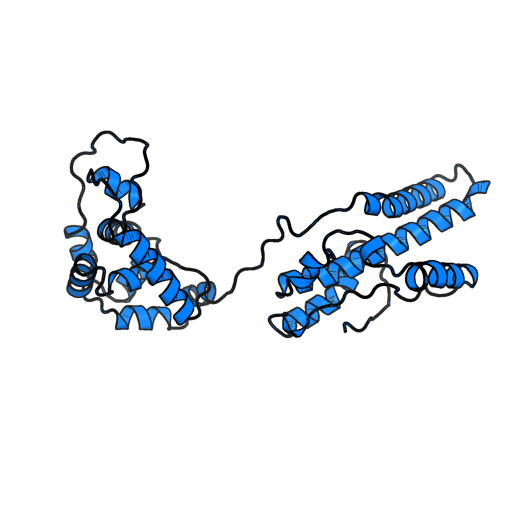7 16.396 1.00 93.44 92 HIS A C 1
ATOM 677 O O . HIS A 1 92 ? -10.046 -1.735 17.451 1.00 93.44 92 HIS A O 1
ATOM 683 N N . LEU A 1 93 ? -11.157 -2.206 15.554 1.00 94.06 93 LEU A N 1
ATOM 684 C CA . LEU A 1 93 ? -12.339 -1.415 15.908 1.00 94.06 93 LEU A CA 1
ATOM 685 C C . LEU A 1 93 ? -13.089 -2.064 17.070 1.00 94.06 93 LEU A C 1
ATOM 687 O O . LEU A 1 93 ? -13.489 -1.360 17.987 1.00 94.06 93 LEU A O 1
ATOM 691 N N . LEU A 1 94 ? -13.230 -3.393 17.061 1.00 93.88 94 LEU A N 1
ATOM 692 C CA . LEU A 1 94 ? -13.818 -4.143 18.171 1.00 93.88 94 LEU A CA 1
ATOM 693 C C . LEU A 1 94 ? -13.033 -3.938 19.473 1.00 93.88 94 LEU A C 1
ATOM 695 O O . LEU A 1 94 ? -13.634 -3.677 20.510 1.00 93.88 94 LEU A O 1
ATOM 699 N N . LEU A 1 95 ? -11.700 -3.985 19.412 1.00 94.06 95 LEU A N 1
ATOM 700 C CA . LEU A 1 95 ? -10.852 -3.675 20.561 1.00 94.06 95 LEU A CA 1
ATOM 701 C C . LEU A 1 95 ? -11.061 -2.230 21.043 1.00 94.06 95 LEU A C 1
ATOM 703 O O . LEU A 1 95 ? -11.214 -2.000 22.238 1.00 94.06 95 LEU A O 1
ATOM 707 N N . ALA A 1 96 ? -11.124 -1.261 20.126 1.00 94.00 96 ALA A N 1
ATOM 708 C CA . ALA A 1 96 ? -11.362 0.141 20.462 1.00 94.00 96 ALA A CA 1
ATOM 709 C C . ALA A 1 96 ? -12.765 0.399 21.051 1.00 94.00 96 ALA A C 1
ATOM 711 O O . ALA A 1 96 ? -12.913 1.295 21.876 1.00 94.00 96 ALA A O 1
ATOM 712 N N . LEU A 1 97 ? -13.779 -0.392 20.680 1.00 94.56 97 LEU A N 1
ATOM 713 C CA . LEU A 1 97 ? -15.137 -0.318 21.244 1.00 94.56 97 LEU A CA 1
ATOM 714 C C . LEU A 1 97 ? -15.210 -0.760 22.718 1.00 94.56 97 LEU A C 1
ATOM 716 O O . LEU A 1 97 ? -16.162 -0.382 23.398 1.00 94.56 97 LEU A O 1
ATOM 720 N N . LEU A 1 98 ? -14.223 -1.529 23.197 1.00 92.81 98 LEU A N 1
ATOM 721 C CA . LEU A 1 98 ? -14.080 -1.982 24.590 1.00 92.81 98 LEU A CA 1
ATOM 722 C C . LEU A 1 98 ? -13.296 -0.995 25.476 1.00 92.81 98 LEU A C 1
ATOM 724 O O . LEU A 1 98 ? -13.105 -1.246 26.664 1.00 92.81 98 LEU A O 1
ATOM 728 N N . TYR A 1 99 ? -12.813 0.121 24.925 1.00 88.44 99 TYR A N 1
ATOM 729 C CA . TYR A 1 99 ? -12.113 1.141 25.707 1.00 88.44 99 TYR A CA 1
ATOM 730 C C . TYR A 1 99 ? -13.077 2.060 26.472 1.00 88.44 99 TYR A C 1
ATOM 732 O O . TYR A 1 99 ? -14.217 2.292 26.068 1.00 88.44 99 TYR A O 1
ATOM 740 N N . LYS A 1 100 ? -12.571 2.660 27.560 1.00 76.44 100 LYS A N 1
ATOM 741 C CA . LYS A 1 100 ? -13.334 3.541 28.468 1.00 76.44 100 LYS A CA 1
ATOM 742 C C . LYS A 1 100 ? -14.011 4.728 27.775 1.00 76.44 100 LYS A C 1
ATOM 744 O O . LYS A 1 100 ? -15.072 5.159 28.217 1.00 76.44 100 LYS A O 1
ATOM 749 N N . ASP A 1 101 ? -13.436 5.218 26.679 1.00 77.19 101 ASP A N 1
ATOM 750 C CA . ASP A 1 101 ? -13.977 6.341 25.903 1.00 77.19 101 ASP A CA 1
ATOM 751 C C . ASP A 1 101 ? -15.255 5.979 25.123 1.00 77.19 101 ASP A C 1
ATOM 753 O O . ASP A 1 101 ? -15.905 6.843 24.541 1.00 77.19 101 ASP A O 1
ATOM 757 N N . SER A 1 102 ? -15.638 4.699 25.094 1.00 81.81 102 SER A N 1
ATOM 758 C CA . SER A 1 102 ? -16.873 4.201 24.481 1.00 81.81 102 SER A CA 1
ATOM 759 C C . SER A 1 102 ? -17.662 3.328 25.460 1.00 81.81 102 SER A C 1
ATOM 761 O O . SER A 1 102 ? -18.090 2.228 25.125 1.00 81.81 102 SER A O 1
ATOM 763 N N . LYS A 1 103 ? -17.885 3.835 26.681 1.00 87.50 103 LYS A N 1
ATOM 764 C CA . LYS A 1 103 ? -18.543 3.101 27.777 1.00 87.50 103 LYS A CA 1
ATOM 765 C C . LYS A 1 103 ? -19.830 2.377 27.358 1.00 87.50 103 LYS A C 1
ATOM 767 O O . LYS A 1 103 ? -19.979 1.201 27.645 1.00 87.50 103 LYS A O 1
ATOM 772 N N . ALA A 1 104 ? -20.716 3.031 26.605 1.00 87.56 104 ALA A N 1
ATOM 773 C CA . ALA A 1 104 ? -21.974 2.417 26.170 1.00 87.56 104 ALA A CA 1
ATOM 774 C C . ALA A 1 104 ? -21.783 1.167 25.284 1.00 87.56 104 ALA A C 1
ATOM 776 O O . ALA A 1 104 ? -22.567 0.225 25.368 1.00 87.56 104 ALA A O 1
ATOM 777 N N . THR A 1 105 ? -20.759 1.141 24.423 1.00 91.19 105 THR A N 1
ATOM 778 C CA . THR A 1 105 ? -20.450 -0.047 23.609 1.00 91.19 105 THR A CA 1
ATOM 779 C C . THR A 1 105 ? -19.624 -1.062 24.383 1.00 91.19 105 THR A C 1
ATOM 781 O O . THR A 1 105 ? -19.831 -2.256 24.185 1.00 91.19 105 THR A O 1
ATOM 784 N N . ALA A 1 106 ? -18.741 -0.605 25.275 1.00 92.19 106 ALA A N 1
ATOM 785 C CA . ALA A 1 106 ? -17.964 -1.468 26.154 1.00 92.19 106 ALA A CA 1
ATOM 786 C C . ALA A 1 106 ? -18.888 -2.277 27.073 1.00 92.19 106 ALA A C 1
ATOM 788 O O . ALA A 1 106 ? -18.818 -3.499 27.055 1.00 92.19 106 ALA A O 1
ATOM 789 N N . ASP A 1 107 ? -19.841 -1.623 27.744 1.00 91.88 107 ASP A N 1
ATOM 790 C CA . ASP A 1 107 ? -20.818 -2.270 28.624 1.00 91.88 107 ASP A CA 1
ATOM 791 C C . ASP A 1 107 ? -21.639 -3.334 27.863 1.00 91.88 107 ASP A C 1
ATOM 793 O O . ASP A 1 107 ? -21.852 -4.434 28.368 1.00 91.88 107 ASP A O 1
ATOM 797 N N . ARG A 1 108 ? -22.063 -3.050 26.618 1.00 93.06 108 ARG A N 1
ATOM 798 C CA . ARG A 1 108 ? -22.785 -4.022 25.767 1.00 93.06 108 ARG A CA 1
ATOM 799 C C . ARG A 1 108 ? -21.928 -5.237 25.412 1.00 93.06 108 ARG A C 1
ATOM 801 O O . ARG A 1 108 ? -22.428 -6.358 25.411 1.00 93.06 108 ARG A O 1
ATOM 808 N N . LEU A 1 109 ? -20.659 -5.017 25.077 1.00 93.75 109 LEU A N 1
ATOM 809 C CA . LEU A 1 109 ? -19.728 -6.086 24.718 1.00 93.75 109 LEU A CA 1
ATOM 810 C C . LEU A 1 109 ? -19.339 -6.928 25.943 1.00 93.75 109 LEU A C 1
ATOM 812 O O . LEU A 1 109 ? -19.288 -8.151 25.840 1.00 93.75 109 LEU A O 1
ATOM 816 N N . GLU A 1 110 ? -19.136 -6.296 27.099 1.00 93.69 110 GLU A N 1
ATOM 817 C CA . GLU A 1 110 ? -18.856 -6.969 28.373 1.00 93.69 110 GLU A CA 1
ATOM 818 C C . GLU A 1 110 ? -20.044 -7.808 28.849 1.00 93.69 110 GLU A C 1
ATOM 820 O O . GLU A 1 110 ? -19.864 -8.958 29.247 1.00 93.69 110 GLU A O 1
ATOM 825 N N . GLN A 1 111 ? -21.271 -7.289 28.726 1.00 93.62 111 GLN A N 1
ATOM 826 C CA . GLN A 1 111 ? -22.491 -8.052 29.013 1.00 93.62 111 GLN A CA 1
ATOM 827 C C . GLN A 1 111 ? -22.654 -9.269 28.097 1.00 93.62 111 GLN A C 1
ATOM 829 O O . GLN A 1 111 ? -23.167 -10.287 28.550 1.00 93.62 111 GLN A O 1
ATOM 834 N N . ALA A 1 112 ? -22.181 -9.180 26.851 1.00 93.88 112 ALA A N 1
ATOM 835 C CA . ALA A 1 112 ? -22.147 -10.296 25.909 1.00 93.88 112 ALA A CA 1
ATOM 836 C C . ALA A 1 112 ? -20.979 -11.275 26.155 1.00 93.88 112 ALA A C 1
ATOM 838 O O . ALA A 1 112 ? -20.775 -12.188 25.357 1.00 93.88 112 ALA A O 1
ATOM 839 N N . GLY A 1 113 ? -20.201 -11.094 27.230 1.00 93.31 113 GLY A N 1
ATOM 840 C CA . GLY A 1 113 ? -19.129 -12.002 27.648 1.00 93.31 113 GLY A CA 1
ATOM 841 C C . GLY A 1 113 ? -17.740 -11.683 27.087 1.00 93.31 113 GLY A C 1
ATOM 842 O O . GLY A 1 113 ? -16.809 -12.462 27.290 1.00 93.31 113 GLY A O 1
ATOM 843 N N . LEU A 1 114 ? -17.554 -10.553 26.397 1.00 94.75 114 LEU A N 1
ATOM 844 C CA . LEU A 1 114 ? -16.240 -10.162 25.880 1.00 94.75 114 LEU A CA 1
ATOM 845 C C . LEU A 1 114 ? -15.460 -9.341 26.890 1.00 94.75 114 LEU A C 1
ATOM 847 O O . LEU A 1 114 ? -15.985 -8.453 27.547 1.00 94.75 114 LEU A O 1
ATOM 851 N N . THR A 1 115 ? -14.152 -9.556 26.919 1.00 93.56 115 THR A N 1
ATOM 852 C CA . THR A 1 115 ? -13.236 -8.690 27.659 1.00 93.56 115 THR A CA 1
ATOM 853 C C . THR A 1 115 ? -12.215 -8.082 26.714 1.00 93.56 115 THR A C 1
ATOM 855 O O . THR A 1 115 ? -11.814 -8.693 25.717 1.00 93.56 115 THR A O 1
ATOM 858 N N . ILE A 1 116 ? -11.733 -6.886 27.054 1.00 91.31 116 ILE A N 1
ATOM 859 C CA . ILE A 1 116 ? -10.646 -6.225 26.320 1.00 91.31 116 ILE A CA 1
ATOM 860 C C . ILE A 1 116 ? -9.405 -7.127 26.201 1.00 91.31 116 ILE A C 1
ATOM 862 O O . ILE A 1 116 ? -8.758 -7.177 25.153 1.00 91.31 116 ILE A O 1
ATOM 866 N N . TYR A 1 117 ? -9.109 -7.901 27.250 1.00 91.31 117 TYR A N 1
ATOM 867 C CA . TYR A 1 117 ? -7.981 -8.828 27.293 1.00 91.31 117 TYR A CA 1
ATOM 868 C C . TYR A 1 117 ? -8.153 -10.000 26.328 1.00 91.31 117 TYR A C 1
ATOM 870 O O . TYR A 1 117 ? -7.206 -10.327 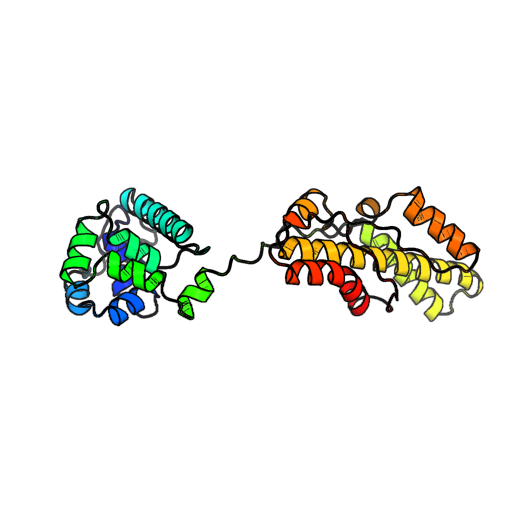25.614 1.00 91.31 117 TYR A O 1
ATOM 878 N N . ALA A 1 118 ? -9.352 -10.585 26.249 1.00 92.75 118 ALA A N 1
ATOM 879 C CA . ALA A 1 118 ? -9.638 -11.680 25.326 1.00 92.75 118 ALA A CA 1
ATOM 880 C C . ALA A 1 118 ? -9.455 -11.247 23.862 1.00 92.75 118 ALA A C 1
ATOM 882 O O . ALA A 1 118 ? -8.795 -11.937 23.084 1.00 92.75 118 ALA A O 1
ATOM 883 N N . VAL A 1 119 ? -9.949 -10.056 23.501 1.00 92.69 119 VAL A N 1
ATOM 884 C CA . VAL A 1 119 ? -9.787 -9.506 22.143 1.00 92.69 119 VAL A CA 1
ATOM 885 C C . VAL A 1 119 ? -8.320 -9.188 21.839 1.00 92.69 119 VAL A C 1
ATOM 887 O O . VAL A 1 119 ? -7.828 -9.510 20.755 1.00 92.69 119 VAL A O 1
ATOM 890 N N . ARG A 1 120 ? -7.580 -8.607 22.793 1.00 90.88 120 ARG A N 1
ATOM 891 C CA . ARG A 1 120 ? -6.139 -8.360 22.625 1.00 90.88 120 ARG A CA 1
ATOM 892 C C . ARG A 1 120 ? -5.369 -9.668 22.445 1.00 90.88 120 ARG A C 1
ATOM 894 O O . ARG A 1 120 ? -4.532 -9.756 21.553 1.00 90.88 120 ARG A O 1
ATOM 901 N N . GLN A 1 121 ? -5.661 -10.698 23.236 1.00 90.69 121 GLN A N 1
ATOM 902 C CA . GLN A 1 121 ? -5.030 -12.012 23.095 1.00 90.69 121 GLN A CA 1
ATOM 903 C C . GLN A 1 121 ? -5.335 -12.646 21.731 1.00 90.69 121 GLN A C 1
ATOM 905 O O . GLN A 1 121 ? -4.420 -13.164 21.089 1.00 90.69 121 GLN A O 1
ATOM 910 N N . TYR A 1 122 ? -6.578 -12.540 21.253 1.00 90.06 122 TYR A N 1
ATOM 911 C CA . TYR A 1 122 ? -6.982 -13.012 19.927 1.00 90.06 122 TYR A CA 1
ATOM 912 C C . TYR A 1 122 ? -6.187 -12.336 18.795 1.00 90.06 122 TYR A C 1
ATOM 914 O O . TYR A 1 122 ? -5.747 -12.999 17.857 1.00 90.06 122 TYR A O 1
ATOM 922 N N . LEU A 1 123 ? -5.939 -11.025 18.897 1.00 87.88 123 LEU A N 1
ATOM 923 C CA . LEU A 1 123 ? -5.137 -10.269 17.925 1.00 87.88 123 LEU A CA 1
ATOM 924 C C . LEU A 1 123 ? -3.645 -10.629 17.954 1.00 87.88 123 LEU A C 1
ATOM 926 O O . LEU A 1 123 ? -2.986 -10.630 16.910 1.00 87.88 123 LEU A O 1
ATOM 930 N N . THR A 1 124 ? -3.100 -10.933 19.130 1.00 86.81 124 THR A N 1
ATOM 931 C CA . THR A 1 124 ? -1.678 -11.275 19.280 1.00 86.81 124 THR A CA 1
ATOM 932 C C . THR A 1 124 ? -1.391 -12.726 18.882 1.00 86.81 124 THR A C 1
ATOM 934 O O . THR A 1 124 ? -0.271 -13.038 18.458 1.00 86.81 124 THR A O 1
ATOM 937 N N . ALA A 1 125 ? -2.396 -13.604 18.962 1.00 85.00 125 ALA A N 1
ATOM 938 C CA . ALA A 1 125 ? -2.282 -15.004 18.580 1.00 85.00 125 ALA A CA 1
ATOM 939 C C . ALA A 1 125 ? -1.952 -15.161 17.076 1.00 85.00 125 ALA A C 1
ATOM 941 O O . ALA A 1 125 ? -2.555 -14.502 16.216 1.00 85.00 125 ALA A O 1
ATOM 942 N N . PRO A 1 126 ? -0.985 -16.026 16.716 1.00 75.94 126 PRO A N 1
ATOM 943 C CA . PRO A 1 126 ? -0.642 -16.272 15.323 1.00 75.94 126 PRO A CA 1
ATOM 944 C C . PRO A 1 126 ? -1.780 -17.026 14.624 1.00 75.94 126 PRO A C 1
ATOM 946 O O . PRO A 1 126 ? -2.012 -18.204 14.873 1.00 75.94 126 PRO A O 1
ATOM 949 N N . SER A 1 127 ? -2.468 -16.350 13.707 1.00 75.44 127 SER A N 1
ATOM 950 C CA . SER A 1 127 ? -3.499 -16.920 12.842 1.00 75.44 127 SER A CA 1
ATOM 951 C C . SER A 1 127 ? -3.260 -16.485 11.389 1.00 75.44 127 SER A C 1
ATOM 953 O O . SER A 1 127 ? -2.570 -15.488 11.142 1.00 75.44 127 SER A O 1
ATOM 955 N N . PRO A 1 128 ? -3.803 -17.197 10.384 1.00 70.81 128 PRO A N 1
ATOM 956 C CA . PRO A 1 128 ? -3.705 -16.771 8.986 1.00 70.81 128 PRO A CA 1
ATOM 957 C C . PRO A 1 128 ? -4.215 -15.337 8.774 1.00 70.81 128 PRO A C 1
ATOM 959 O O . PRO A 1 128 ? -3.620 -14.576 8.009 1.00 70.81 128 PRO A O 1
ATOM 962 N N . THR A 1 129 ? -5.262 -14.954 9.511 1.00 69.06 129 THR A N 1
ATOM 963 C CA . THR A 1 129 ? -5.838 -13.605 9.522 1.00 69.06 129 THR A CA 1
ATOM 964 C C . THR A 1 129 ? -4.842 -12.575 10.066 1.00 69.06 129 THR A C 1
ATOM 966 O O . THR A 1 129 ? -4.553 -11.592 9.386 1.00 69.06 129 THR A O 1
ATOM 969 N N . THR A 1 130 ? -4.234 -12.813 11.236 1.00 69.50 130 THR A N 1
ATOM 970 C CA . THR A 1 130 ? -3.279 -11.863 11.847 1.00 69.50 130 THR A CA 1
ATOM 971 C C . THR A 1 130 ? -1.953 -11.789 11.085 1.00 69.50 130 THR A C 1
ATOM 973 O O . THR A 1 130 ? -1.328 -10.730 11.013 1.00 69.50 130 THR A O 1
ATOM 976 N N . LYS A 1 131 ? -1.552 -12.869 10.399 1.00 69.69 131 LYS A N 1
ATOM 977 C CA . LYS A 1 131 ? -0.369 -12.882 9.521 1.00 69.69 131 LYS A CA 1
ATOM 978 C C . LYS A 1 131 ? -0.492 -11.900 8.354 1.00 69.69 131 LYS A C 1
ATOM 980 O O . LYS A 1 131 ? 0.511 -11.299 7.975 1.00 69.69 131 LYS A O 1
ATOM 985 N N . GLY A 1 132 ? -1.689 -11.730 7.788 1.00 70.81 132 GLY A N 1
ATOM 986 C CA . GLY A 1 132 ? -1.951 -10.727 6.750 1.00 70.81 132 GLY A CA 1
ATOM 987 C C . GLY A 1 132 ? -1.784 -9.298 7.269 1.00 70.81 132 GLY A C 1
ATOM 988 O O . GLY A 1 132 ? -1.129 -8.485 6.624 1.00 70.81 132 GLY A O 1
ATOM 989 N N . LEU A 1 133 ? -2.280 -9.030 8.479 1.00 76.62 133 LEU A N 1
ATOM 990 C CA . LEU A 1 133 ? -2.235 -7.711 9.126 1.00 76.62 133 LEU A CA 1
ATOM 991 C C . LEU A 1 133 ? -0.807 -7.271 9.490 1.00 76.62 133 LEU A C 1
ATOM 993 O O . LEU A 1 133 ? -0.483 -6.086 9.431 1.00 76.62 133 LEU A O 1
ATOM 997 N N . ARG A 1 134 ? 0.079 -8.225 9.802 1.00 72.38 134 ARG A N 1
ATOM 998 C CA . ARG A 1 134 ? 1.515 -7.985 10.058 1.00 72.38 134 ARG A CA 1
ATOM 999 C C . ARG A 1 134 ? 2.339 -7.729 8.796 1.00 72.38 134 ARG A C 1
ATOM 1001 O O . ARG A 1 134 ? 3.496 -7.322 8.888 1.00 72.38 134 ARG A O 1
ATOM 1008 N N . ARG A 1 135 ? 1.800 -7.971 7.598 1.00 73.38 135 ARG A N 1
ATOM 1009 C CA . ARG A 1 135 ? 2.531 -7.697 6.355 1.00 73.38 135 ARG A CA 1
ATOM 1010 C C . ARG A 1 135 ? 2.423 -6.219 6.022 1.00 73.38 135 ARG A C 1
ATOM 1012 O O . ARG A 1 135 ? 1.379 -5.738 5.595 1.00 73.38 135 ARG A O 1
ATOM 1019 N N . ARG A 1 136 ? 3.536 -5.495 6.146 1.00 72.12 136 ARG A N 1
ATOM 1020 C CA . ARG A 1 136 ? 3.595 -4.110 5.673 1.00 72.12 136 ARG A CA 1
ATOM 1021 C C . ARG A 1 136 ? 3.390 -4.077 4.153 1.00 72.12 136 ARG A C 1
ATOM 1023 O O . ARG A 1 136 ? 4.170 -4.730 3.447 1.00 72.12 136 ARG A O 1
ATOM 1030 N N . PRO A 1 137 ? 2.394 -3.323 3.654 1.00 73.50 137 PRO A N 1
ATOM 1031 C CA . PRO A 1 137 ? 2.032 -3.318 2.243 1.00 73.50 137 PRO A CA 1
ATOM 1032 C C . PRO A 1 137 ? 3.203 -2.882 1.361 1.00 73.50 137 PRO A C 1
ATOM 1034 O O . PRO A 1 137 ? 4.139 -2.201 1.809 1.00 73.50 137 PRO A O 1
ATOM 1037 N N . LEU A 1 138 ? 3.158 -3.307 0.098 1.00 74.50 138 LEU A N 1
ATOM 1038 C CA . LEU A 1 138 ? 4.101 -2.822 -0.899 1.00 74.50 138 LEU A CA 1
ATOM 1039 C C . LEU A 1 138 ? 3.862 -1.327 -1.141 1.00 74.50 138 LEU A C 1
ATOM 1041 O O . LEU A 1 138 ? 2.720 -0.862 -1.094 1.00 74.50 138 LEU A O 1
ATOM 1045 N N . PRO A 1 139 ? 4.933 -0.560 -1.374 1.00 76.19 139 PRO A N 1
ATOM 1046 C CA . PRO A 1 139 ? 4.805 0.845 -1.703 1.00 76.19 139 PRO A CA 1
ATOM 1047 C C . PRO A 1 139 ? 4.072 1.016 -3.038 1.00 76.19 139 PRO A C 1
ATOM 1049 O O . PRO A 1 139 ? 4.282 0.250 -3.976 1.00 76.19 139 PRO A O 1
ATOM 1052 N N . SER A 1 140 ? 3.226 2.040 -3.140 1.00 78.06 140 SER A N 1
ATOM 1053 C CA . SER A 1 140 ? 2.568 2.378 -4.402 1.00 78.06 140 SER A CA 1
ATOM 1054 C C . SER A 1 140 ? 3.602 2.799 -5.447 1.00 78.06 140 SER A C 1
ATOM 1056 O O . SER A 1 140 ? 4.346 3.751 -5.227 1.00 78.06 140 SER A O 1
ATOM 1058 N N . LEU A 1 141 ? 3.614 2.131 -6.601 1.00 77.19 141 LEU A N 1
ATOM 1059 C CA . LEU A 1 141 ? 4.447 2.521 -7.748 1.00 77.19 141 LEU A CA 1
ATOM 1060 C C . LEU A 1 141 ? 3.847 3.698 -8.538 1.00 77.19 141 LEU A C 1
ATOM 1062 O O . LEU A 1 141 ? 4.550 4.375 -9.290 1.00 77.19 141 LEU A O 1
ATOM 1066 N N . ALA A 1 142 ? 2.549 3.956 -8.351 1.00 72.94 142 ALA A N 1
ATOM 1067 C CA . ALA A 1 142 ? 1.828 5.042 -9.001 1.00 72.94 142 ALA A CA 1
ATOM 1068 C C . ALA A 1 142 ? 2.450 6.403 -8.646 1.00 72.94 142 ALA A C 1
ATOM 1070 O O . ALA A 1 142 ? 2.586 6.749 -7.474 1.00 72.94 142 ALA A O 1
ATOM 1071 N N . GLY A 1 143 ? 2.858 7.160 -9.667 1.00 71.44 143 GLY A N 1
ATOM 1072 C CA . GLY A 1 143 ? 3.504 8.471 -9.526 1.00 71.44 143 GLY A CA 1
ATOM 1073 C C . GLY A 1 143 ? 5.005 8.434 -9.210 1.00 71.44 143 GLY A C 1
ATOM 1074 O O . GLY A 1 143 ? 5.679 9.448 -9.402 1.00 71.44 143 GLY A O 1
ATOM 1075 N N . ALA A 1 144 ? 5.537 7.284 -8.779 1.00 75.00 144 ALA A N 1
ATOM 1076 C CA . ALA A 1 144 ? 6.969 7.086 -8.554 1.00 75.00 144 ALA A CA 1
ATOM 1077 C C . ALA A 1 144 ? 7.712 6.750 -9.857 1.00 75.00 144 ALA A C 1
ATOM 1079 O O . ALA A 1 144 ? 8.811 7.251 -10.078 1.00 75.00 144 ALA A O 1
ATOM 1080 N N . ILE A 1 145 ? 7.095 5.944 -10.729 1.00 81.00 145 ILE A N 1
ATOM 1081 C CA . ILE A 1 145 ? 7.644 5.600 -12.047 1.00 81.00 145 ILE A CA 1
ATOM 1082 C C . ILE A 1 145 ? 7.301 6.702 -13.051 1.00 81.00 145 ILE A C 1
ATOM 1084 O O . ILE A 1 145 ? 6.144 7.106 -13.181 1.00 81.00 145 ILE A O 1
ATOM 1088 N N . ARG A 1 146 ? 8.309 7.170 -13.790 1.00 81.12 146 ARG A N 1
ATOM 1089 C CA . ARG A 1 146 ? 8.155 8.094 -14.918 1.00 81.12 146 ARG A CA 1
ATOM 1090 C C . ARG A 1 146 ? 8.916 7.543 -16.117 1.00 81.12 146 ARG A C 1
ATOM 1092 O O . ARG A 1 146 ? 10.008 7.016 -15.967 1.00 81.12 146 ARG A O 1
ATOM 1099 N N . ILE A 1 147 ? 8.362 7.680 -17.314 1.00 79.44 147 ILE A N 1
ATOM 1100 C CA . ILE A 1 147 ? 9.095 7.367 -18.543 1.00 79.44 147 ILE A CA 1
ATOM 1101 C C . ILE A 1 147 ? 9.594 8.694 -19.103 1.00 79.44 147 ILE A C 1
ATOM 1103 O O . ILE A 1 147 ? 8.792 9.556 -19.463 1.00 79.44 147 ILE A O 1
ATOM 1107 N N . SER A 1 148 ? 10.911 8.901 -19.109 1.00 81.00 148 SER A N 1
ATOM 1108 C CA . SER A 1 148 ? 11.498 10.095 -19.715 1.00 81.00 148 SER A CA 1
ATOM 1109 C C . SER A 1 148 ? 11.377 10.028 -21.242 1.00 81.00 148 SER A C 1
ATOM 1111 O O . SER A 1 148 ? 11.778 9.020 -21.821 1.00 81.00 148 SER A O 1
ATOM 1113 N N . PRO A 1 149 ? 10.930 11.100 -21.923 1.00 83.44 149 PRO A N 1
ATOM 1114 C CA . PRO A 1 149 ? 10.953 11.172 -23.386 1.00 83.44 149 PRO A CA 1
ATOM 1115 C C . PRO A 1 149 ? 12.353 10.972 -23.986 1.00 83.44 149 PRO A C 1
ATOM 1117 O O . PRO A 1 149 ? 12.484 10.471 -25.096 1.00 83.44 149 PRO A O 1
ATOM 1120 N N . ILE A 1 150 ? 13.410 11.306 -23.234 1.00 83.62 150 ILE A N 1
ATOM 1121 C CA . ILE A 1 150 ? 14.811 11.152 -23.658 1.00 83.62 150 ILE A CA 1
ATOM 1122 C C . ILE A 1 150 ? 15.164 9.673 -23.869 1.00 83.62 150 ILE A C 1
ATOM 1124 O O . ILE A 1 150 ? 15.986 9.354 -24.724 1.00 83.62 150 ILE A O 1
ATOM 1128 N N . PHE A 1 151 ? 14.504 8.755 -23.157 1.00 83.31 151 PHE A N 1
ATOM 1129 C CA . PHE A 1 151 ? 14.689 7.315 -23.336 1.00 83.31 151 PHE A CA 1
ATOM 1130 C C . PHE A 1 151 ? 14.285 6.824 -24.734 1.00 83.31 151 PHE A C 1
ATOM 1132 O O . PHE A 1 151 ? 14.822 5.833 -25.218 1.00 83.31 151 PHE A O 1
ATOM 1139 N N . ALA A 1 152 ? 13.388 7.537 -25.423 1.00 85.94 152 ALA A N 1
ATOM 1140 C CA . ALA A 1 152 ? 12.987 7.178 -26.779 1.00 85.94 152 ALA A CA 1
ATOM 1141 C C . ALA A 1 152 ? 14.127 7.341 -27.799 1.00 85.94 152 ALA A C 1
ATOM 1143 O O . ALA A 1 152 ? 14.091 6.709 -28.848 1.00 85.94 152 ALA A O 1
ATOM 1144 N N . ILE A 1 153 ? 15.148 8.151 -27.496 1.00 85.94 153 ILE A N 1
ATOM 1145 C CA . ILE A 1 153 ? 16.284 8.407 -28.391 1.00 85.94 153 ILE A CA 1
ATOM 1146 C C . ILE A 1 153 ? 17.143 7.144 -28.595 1.00 85.94 153 ILE A C 1
ATOM 1148 O O . ILE A 1 153 ? 17.271 6.717 -29.744 1.00 85.94 153 ILE A O 1
ATOM 1152 N N . PRO A 1 154 ? 17.712 6.504 -27.550 1.00 84.62 154 PRO A N 1
ATOM 1153 C CA . PRO A 1 154 ? 18.495 5.280 -27.730 1.00 84.62 154 PRO A CA 1
ATOM 1154 C C . PRO A 1 154 ? 17.645 4.109 -28.245 1.00 84.62 154 PRO A C 1
ATOM 1156 O O . PRO A 1 154 ? 18.124 3.341 -29.077 1.00 84.62 154 PRO A O 1
ATOM 1159 N N . VAL A 1 155 ? 16.375 4.016 -27.832 1.00 88.00 155 VAL A N 1
ATOM 1160 C CA . VAL A 1 155 ? 15.433 3.011 -28.352 1.00 88.00 155 VAL A CA 1
ATOM 1161 C C . VAL A 1 155 ? 15.204 3.214 -29.851 1.00 88.00 155 VAL A C 1
ATOM 1163 O O . VAL A 1 155 ? 15.318 2.273 -30.631 1.00 88.00 155 VAL A O 1
ATOM 1166 N N . GLY A 1 156 ? 14.932 4.450 -30.272 1.00 90.06 156 GLY A N 1
ATOM 1167 C CA . GLY A 1 156 ? 14.748 4.808 -31.675 1.00 90.06 156 GLY A CA 1
ATOM 1168 C C . GLY A 1 156 ? 16.000 4.540 -32.506 1.00 90.06 156 GLY A C 1
ATOM 1169 O O . GLY A 1 156 ? 15.894 3.952 -33.577 1.00 90.06 156 GLY A O 1
ATOM 1170 N N . ALA A 1 157 ? 17.187 4.883 -31.996 1.00 88.00 157 ALA A N 1
ATOM 1171 C CA . ALA A 1 157 ? 18.459 4.578 -32.652 1.00 88.00 157 ALA A CA 1
ATOM 1172 C C . ALA A 1 157 ? 18.655 3.066 -32.860 1.00 88.00 157 ALA A C 1
ATOM 1174 O O . ALA A 1 157 ? 19.021 2.644 -33.958 1.00 88.00 157 ALA A O 1
ATOM 1175 N N . ALA A 1 158 ? 18.342 2.253 -31.844 1.00 90.31 158 ALA A N 1
ATOM 1176 C CA . ALA A 1 158 ? 18.422 0.800 -31.940 1.00 90.31 158 ALA A CA 1
ATOM 1177 C C . ALA A 1 158 ? 17.459 0.240 -32.999 1.00 90.31 158 ALA A C 1
ATOM 1179 O O . ALA A 1 158 ? 17.856 -0.564 -33.841 1.00 90.31 158 ALA A O 1
ATOM 1180 N N . VAL A 1 159 ? 16.204 0.703 -32.991 1.00 93.25 159 VAL A N 1
ATOM 1181 C CA . VAL A 1 159 ? 15.169 0.270 -33.942 1.00 93.25 159 VAL A CA 1
ATOM 1182 C C . VAL A 1 159 ? 15.524 0.674 -35.373 1.00 93.25 159 VAL A C 1
ATOM 1184 O O . VAL A 1 159 ? 15.442 -0.159 -36.273 1.00 93.25 159 VAL A O 1
ATOM 1187 N N . VAL A 1 160 ? 15.958 1.918 -35.593 1.00 92.31 160 VAL A N 1
ATOM 1188 C CA . VAL A 1 160 ? 16.360 2.417 -36.920 1.00 92.31 160 VAL A CA 1
ATOM 1189 C C . VAL A 1 160 ? 17.588 1.669 -37.437 1.00 92.31 160 VAL A C 1
ATOM 1191 O O . VAL A 1 160 ? 17.594 1.243 -38.591 1.00 92.31 160 VAL A O 1
ATOM 1194 N N . GLY A 1 161 ? 18.602 1.459 -36.591 1.00 89.38 161 GLY A N 1
ATOM 1195 C CA . GLY A 1 161 ? 19.791 0.686 -36.947 1.00 89.38 161 GLY A CA 1
ATOM 1196 C C . GLY A 1 161 ? 19.450 -0.756 -37.328 1.00 89.38 161 GLY A C 1
ATOM 1197 O O . GLY A 1 161 ? 19.843 -1.225 -38.394 1.00 89.38 161 GLY A O 1
ATOM 1198 N N . GLY A 1 162 ? 18.650 -1.439 -36.503 1.00 90.19 162 GLY A N 1
ATOM 1199 C CA . GLY A 1 162 ? 18.230 -2.821 -36.744 1.00 90.19 162 GLY A CA 1
ATOM 1200 C C . GLY A 1 162 ? 17.365 -2.984 -37.993 1.00 90.19 162 GLY A C 1
ATOM 1201 O O . GLY A 1 162 ? 17.645 -3.844 -38.824 1.00 90.19 162 GLY A O 1
ATOM 1202 N N . ALA A 1 163 ? 16.354 -2.129 -38.168 1.00 91.44 163 ALA A N 1
ATOM 1203 C CA . ALA A 1 163 ? 15.490 -2.156 -39.348 1.00 91.44 163 ALA A CA 1
ATOM 1204 C C . ALA A 1 163 ? 16.265 -1.821 -40.632 1.00 91.44 163 ALA A C 1
ATOM 1206 O O . ALA A 1 163 ? 16.081 -2.477 -41.657 1.00 91.44 163 ALA A O 1
ATOM 1207 N N . GLY A 1 164 ? 17.170 -0.839 -40.570 1.00 89.31 164 GLY A N 1
ATOM 1208 C CA . GLY A 1 164 ? 18.028 -0.467 -41.691 1.00 89.31 164 GLY A CA 1
ATOM 1209 C C . GLY A 1 164 ? 18.922 -1.623 -42.140 1.00 89.31 164 GLY A C 1
ATOM 1210 O O . GLY A 1 164 ? 18.947 -1.939 -43.329 1.00 89.31 164 GLY A O 1
ATOM 1211 N N . LEU A 1 165 ? 19.589 -2.298 -41.197 1.00 88.94 165 LEU A N 1
ATOM 1212 C CA . LEU A 1 165 ? 20.417 -3.474 -41.488 1.00 88.94 165 LEU A CA 1
ATOM 1213 C C . LEU A 1 165 ? 19.601 -4.640 -42.046 1.00 88.94 165 LEU A C 1
ATOM 1215 O O . LEU A 1 165 ? 20.019 -5.259 -43.019 1.00 88.94 165 LEU A O 1
ATOM 1219 N N . TRP A 1 166 ? 18.430 -4.910 -41.464 1.00 90.69 166 TRP A N 1
ATOM 1220 C CA . TRP A 1 166 ? 17.533 -5.972 -41.921 1.00 90.69 166 TRP A CA 1
ATOM 1221 C C . TRP A 1 166 ? 17.055 -5.749 -43.359 1.00 90.69 166 TRP A C 1
ATOM 1223 O O . TRP A 1 166 ? 16.961 -6.688 -44.144 1.00 90.69 166 TRP A O 1
ATOM 1233 N N . SER A 1 167 ? 16.754 -4.497 -43.709 1.00 90.00 167 SER A N 1
ATOM 1234 C CA . SER A 1 167 ? 16.209 -4.146 -45.022 1.00 90.00 167 SER A CA 1
ATOM 1235 C C . SER A 1 167 ? 17.222 -4.256 -46.167 1.00 90.00 167 SER A C 1
ATOM 1237 O O . SER A 1 167 ? 16.821 -4.424 -47.315 1.00 90.00 167 SER A O 1
ATOM 1239 N N . GLY A 1 168 ? 18.524 -4.114 -45.887 1.00 83.12 168 GLY A N 1
ATOM 1240 C CA . GLY A 1 168 ? 19.583 -4.139 -46.904 1.00 83.12 168 GLY A CA 1
ATOM 1241 C C . GLY A 1 168 ? 19.548 -2.986 -47.922 1.00 83.12 168 GLY A C 1
ATOM 1242 O O . GLY A 1 168 ? 20.320 -2.996 -48.876 1.00 83.12 168 GLY A O 1
ATOM 1243 N N . VAL A 1 169 ? 18.682 -1.980 -47.733 1.00 78.81 169 VAL A N 1
ATOM 1244 C CA . VAL A 1 169 ? 18.393 -0.930 -48.734 1.00 78.81 169 VAL A CA 1
ATOM 1245 C C . VAL A 1 169 ? 19.566 0.036 -48.947 1.00 78.81 169 VAL A C 1
ATOM 1247 O O . VAL A 1 169 ? 19.696 0.625 -50.017 1.00 78.81 169 VAL A O 1
ATOM 1250 N N . ALA A 1 170 ? 20.446 0.193 -47.954 1.00 78.81 170 ALA A N 1
ATOM 1251 C CA . ALA A 1 170 ? 21.567 1.130 -48.010 1.00 78.81 170 ALA A CA 1
ATOM 1252 C C . ALA A 1 170 ? 22.903 0.464 -47.621 1.00 78.81 170 ALA A C 1
ATOM 1254 O O . ALA A 1 170 ? 23.411 0.702 -46.522 1.00 78.81 170 ALA A O 1
ATOM 1255 N N . PRO A 1 171 ? 23.525 -0.324 -48.522 1.00 79.38 171 PRO A N 1
ATOM 1256 C CA . PRO A 1 171 ? 24.782 -1.025 -48.242 1.00 79.38 171 PRO A CA 1
ATOM 1257 C C . PRO A 1 171 ? 25.926 -0.084 -47.829 1.00 79.38 171 PRO A C 1
ATOM 1259 O O . PRO A 1 171 ? 26.744 -0.433 -46.978 1.00 79.38 171 PRO A O 1
ATOM 1262 N N . GLY A 1 172 ? 25.947 1.145 -48.361 1.00 85.06 172 GLY A N 1
ATOM 1263 C CA . GLY A 1 172 ? 26.931 2.175 -48.005 1.00 85.06 172 GLY A CA 1
ATOM 1264 C C . GLY A 1 172 ? 26.799 2.727 -46.578 1.00 85.06 172 GLY A C 1
ATOM 1265 O O . GLY A 1 172 ? 27.727 3.358 -46.085 1.00 85.06 172 GLY A O 1
ATOM 1266 N N . LEU A 1 173 ? 25.677 2.474 -45.894 1.00 86.50 173 LEU A N 1
ATOM 1267 C CA . LEU A 1 173 ? 25.423 2.920 -44.518 1.00 86.50 173 LEU A CA 1
ATOM 1268 C C . LEU A 1 173 ? 25.539 1.789 -43.489 1.00 86.50 173 LEU A C 1
ATOM 1270 O O . LEU A 1 173 ? 25.274 2.015 -42.310 1.00 86.50 173 LEU A O 1
ATOM 1274 N N . THR A 1 174 ? 25.955 0.587 -43.900 1.00 86.25 174 THR A N 1
ATOM 1275 C CA . THR A 1 174 ? 26.005 -0.606 -43.035 1.00 86.25 174 THR A CA 1
ATOM 1276 C C . THR A 1 174 ? 26.758 -0.352 -41.727 1.00 86.25 174 THR A C 1
ATOM 1278 O O . THR A 1 174 ? 26.257 -0.685 -40.653 1.00 86.25 174 THR A O 1
ATOM 1281 N N . LEU A 1 175 ? 27.927 0.298 -41.785 1.00 82.25 175 LEU A N 1
ATOM 1282 C CA . LEU A 1 175 ? 28.704 0.641 -40.589 1.00 82.25 175 LEU A CA 1
ATOM 1283 C C . LEU A 1 175 ? 27.921 1.569 -39.647 1.00 82.25 175 LEU A C 1
ATOM 1285 O O . LEU A 1 175 ? 27.826 1.295 -38.454 1.00 82.25 175 LEU A O 1
ATOM 1289 N N . LEU A 1 176 ? 27.320 2.636 -40.182 1.00 81.69 176 LEU A N 1
ATOM 1290 C CA . LEU A 1 176 ? 26.551 3.605 -39.400 1.00 81.69 176 LEU A CA 1
ATOM 1291 C C . LEU A 1 176 ? 25.336 2.951 -38.726 1.00 81.69 176 LEU A C 1
ATOM 1293 O O . LEU A 1 176 ? 25.104 3.157 -37.537 1.00 81.69 176 LEU A O 1
ATOM 1297 N N . LEU A 1 177 ? 24.584 2.133 -39.466 1.00 85.44 177 LEU A N 1
ATOM 1298 C CA . LEU A 1 177 ? 23.409 1.426 -38.951 1.00 85.44 177 LEU A CA 1
ATOM 1299 C C . LEU A 1 177 ? 23.787 0.398 -37.874 1.00 85.44 177 LEU A C 1
ATOM 1301 O O . LEU A 1 177 ? 23.076 0.263 -36.878 1.00 85.44 177 LEU A O 1
ATOM 1305 N N . SER A 1 178 ? 24.940 -0.262 -38.028 1.00 82.31 178 SER A N 1
ATOM 1306 C CA . SER A 1 178 ? 25.496 -1.181 -37.025 1.00 82.31 178 SER A CA 1
ATOM 1307 C C . SER A 1 178 ? 25.878 -0.451 -35.742 1.00 82.31 178 SER A C 1
ATOM 1309 O O . SER A 1 178 ? 25.532 -0.899 -34.651 1.00 82.31 178 SER A O 1
ATOM 1311 N N . VAL A 1 179 ? 26.521 0.712 -35.857 1.00 80.69 179 VAL A N 1
ATOM 1312 C CA . VAL A 1 179 ? 26.863 1.558 -34.706 1.00 80.69 179 VAL A CA 1
ATOM 1313 C C . VAL A 1 179 ? 25.602 2.049 -33.986 1.00 80.69 179 VAL A C 1
ATOM 1315 O O . VAL A 1 179 ? 25.539 1.965 -32.760 1.00 80.69 179 VAL A O 1
ATOM 1318 N N . LEU A 1 180 ? 24.576 2.499 -34.718 1.00 83.50 180 LEU A N 1
ATOM 1319 C CA . LEU A 1 180 ? 23.296 2.920 -34.131 1.00 83.50 180 LEU A CA 1
ATOM 1320 C C . LEU A 1 180 ? 22.599 1.781 -33.379 1.00 83.50 180 LEU A C 1
ATOM 1322 O O . LEU A 1 180 ? 22.121 1.993 -32.264 1.00 83.50 180 LEU A O 1
ATOM 1326 N N . LEU A 1 181 ? 22.583 0.575 -33.957 1.00 85.25 181 LEU A N 1
ATOM 1327 C CA . LEU A 1 181 ? 22.011 -0.609 -33.320 1.00 85.25 181 LEU A CA 1
ATOM 1328 C C . LEU A 1 181 ? 22.752 -0.966 -32.027 1.00 85.25 181 LEU A C 1
ATOM 1330 O O . LEU A 1 181 ? 22.122 -1.137 -30.983 1.00 85.25 181 LEU A O 1
ATOM 1334 N N . VAL A 1 182 ? 24.082 -1.062 -32.089 1.00 81.94 182 VAL A N 1
ATOM 1335 C CA . VAL A 1 182 ? 24.908 -1.497 -30.957 1.00 81.94 182 VAL A CA 1
ATOM 1336 C C . VAL A 1 182 ? 24.878 -0.471 -29.829 1.00 81.94 182 VAL A C 1
ATOM 1338 O O . VAL A 1 182 ? 24.589 -0.834 -28.691 1.00 81.94 182 VAL A O 1
ATOM 1341 N N . ILE A 1 183 ? 25.117 0.810 -30.123 1.00 78.75 183 ILE A N 1
ATOM 1342 C CA . ILE A 1 183 ? 25.134 1.863 -29.098 1.00 78.75 183 ILE A CA 1
ATOM 1343 C C . ILE A 1 183 ? 23.726 2.094 -28.547 1.00 78.75 183 ILE A C 1
ATOM 1345 O O . ILE A 1 183 ? 23.549 2.147 -27.330 1.00 78.75 183 ILE A O 1
ATOM 1349 N N . GLY A 1 184 ? 22.713 2.193 -29.414 1.00 81.12 184 GLY A N 1
ATOM 1350 C CA . GLY A 1 184 ? 21.325 2.379 -28.993 1.00 81.12 184 GLY A CA 1
ATOM 1351 C C . GLY A 1 184 ? 20.836 1.225 -28.118 1.00 81.12 184 GLY A C 1
ATOM 1352 O O . GLY A 1 184 ? 20.273 1.456 -27.046 1.00 81.12 184 GLY A O 1
ATOM 1353 N N . GLY A 1 185 ? 21.113 -0.017 -28.527 1.00 82.31 185 GLY A N 1
ATOM 1354 C CA . GLY A 1 185 ? 20.767 -1.217 -27.767 1.00 82.31 185 GLY A CA 1
ATOM 1355 C C . GLY A 1 185 ? 21.506 -1.298 -26.432 1.00 82.31 185 GLY A C 1
ATOM 1356 O O . GLY A 1 185 ? 20.888 -1.570 -25.404 1.00 82.31 185 GLY A O 1
ATOM 1357 N N . TRP A 1 186 ? 22.804 -0.989 -26.418 1.00 80.25 186 TRP A N 1
ATOM 1358 C CA . TRP A 1 186 ? 23.618 -0.987 -25.203 1.00 80.25 186 TRP A CA 1
ATOM 1359 C C . TRP A 1 186 ? 23.155 0.068 -24.187 1.00 80.25 186 TRP A C 1
ATOM 1361 O O . TRP A 1 186 ? 22.920 -0.269 -23.027 1.00 80.25 186 TRP A O 1
ATOM 1371 N N . VAL A 1 187 ? 22.930 1.317 -24.615 1.00 78.44 187 VAL A N 1
ATOM 1372 C CA . VAL A 1 187 ? 22.418 2.387 -23.736 1.00 78.44 187 VAL A CA 1
ATOM 1373 C C . VAL A 1 187 ? 21.023 2.048 -23.210 1.00 78.44 187 VAL A C 1
ATOM 1375 O O . VAL A 1 187 ? 20.743 2.247 -22.026 1.00 78.44 187 VAL A O 1
ATOM 1378 N N . THR A 1 188 ? 20.151 1.511 -24.067 1.00 82.31 188 THR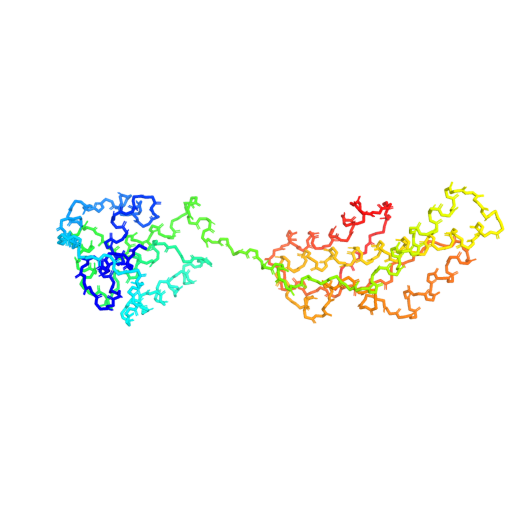 A N 1
ATOM 1379 C CA . THR A 1 188 ? 18.800 1.080 -23.675 1.00 82.31 188 THR A CA 1
ATOM 1380 C C . THR A 1 188 ? 18.864 -0.019 -22.614 1.00 82.31 188 THR A C 1
ATOM 1382 O O . THR A 1 188 ? 18.200 0.091 -21.584 1.00 82.31 188 THR A O 1
ATOM 1385 N N . SER A 1 189 ? 19.706 -1.033 -22.830 1.00 76.19 189 SER A N 1
ATOM 1386 C CA . SER A 1 189 ? 19.933 -2.138 -21.893 1.00 76.19 189 SER A CA 1
ATOM 1387 C C . SER A 1 189 ? 20.440 -1.635 -20.539 1.00 76.19 189 SER A C 1
ATOM 1389 O O . SER A 1 189 ? 19.845 -1.940 -19.510 1.00 76.19 189 SER A O 1
ATOM 1391 N N . LEU A 1 190 ? 21.448 -0.754 -20.518 1.00 77.00 190 LEU A N 1
ATOM 1392 C CA . LEU A 1 190 ? 21.941 -0.159 -19.270 1.00 77.00 190 LEU A CA 1
ATOM 1393 C C . LEU A 1 190 ? 20.859 0.614 -18.509 1.00 77.00 190 LEU A C 1
ATOM 1395 O O . LEU A 1 190 ? 20.741 0.477 -17.295 1.00 77.00 190 LEU A O 1
ATOM 1399 N N . CYS A 1 191 ? 20.030 1.398 -19.199 1.00 78.12 191 CYS A N 1
ATOM 1400 C CA . CYS A 1 191 ? 18.946 2.126 -18.538 1.00 78.12 191 CYS A CA 1
ATOM 1401 C C . CYS A 1 191 ? 17.927 1.179 -17.886 1.00 78.12 191 CYS A C 1
ATOM 1403 O O . CYS A 1 191 ? 17.431 1.473 -16.798 1.00 78.12 191 CYS A O 1
ATOM 1405 N N . ILE A 1 192 ? 17.611 0.057 -18.541 1.00 79.88 192 ILE A N 1
ATOM 1406 C CA . ILE A 1 192 ? 16.704 -0.970 -18.010 1.00 79.88 192 ILE A CA 1
ATOM 1407 C C . ILE A 1 192 ? 17.344 -1.682 -16.811 1.00 79.88 192 ILE A C 1
ATOM 1409 O O . ILE A 1 192 ? 16.667 -1.902 -15.806 1.00 79.88 192 ILE A O 1
ATOM 1413 N N . HIS A 1 193 ? 18.642 -1.979 -16.886 1.00 77.00 193 HIS A N 1
ATOM 1414 C CA . HIS A 1 193 ? 19.423 -2.586 -15.810 1.00 77.00 193 HIS A CA 1
ATOM 1415 C C . HIS A 1 193 ? 19.382 -1.741 -14.526 1.00 77.00 193 HIS A C 1
ATOM 1417 O O . HIS A 1 193 ? 18.930 -2.191 -13.472 1.00 77.00 193 HIS A O 1
ATOM 1423 N N . GLU A 1 194 ? 19.778 -0.473 -14.622 1.00 77.44 194 GLU A N 1
ATOM 1424 C CA . GLU A 1 194 ? 19.807 0.442 -13.476 1.00 77.44 194 GLU A CA 1
ATOM 1425 C C . GLU A 1 194 ? 18.400 0.711 -12.921 1.00 77.44 194 GLU A C 1
ATOM 1427 O O . GLU A 1 194 ? 18.186 0.757 -11.705 1.00 77.44 194 GLU A O 1
ATOM 1432 N N . PHE A 1 195 ? 17.399 0.808 -13.803 1.00 82.56 195 PHE A N 1
ATOM 1433 C CA . PHE A 1 195 ? 16.000 0.904 -13.392 1.00 82.56 195 PHE A CA 1
ATOM 1434 C C . PHE A 1 195 ? 15.535 -0.340 -12.622 1.00 82.56 195 PHE A C 1
ATOM 1436 O O . PHE A 1 195 ? 14.790 -0.207 -11.652 1.00 82.56 195 PHE A O 1
ATOM 1443 N N . GLY A 1 196 ? 15.988 -1.537 -13.005 1.00 79.81 196 GLY A N 1
ATOM 1444 C CA . GLY A 1 196 ? 15.691 -2.788 -12.308 1.00 79.81 196 GLY A CA 1
ATOM 1445 C C . GLY A 1 196 ? 16.189 -2.788 -10.860 1.00 79.81 196 GLY A C 1
ATOM 1446 O O . GLY A 1 196 ? 15.426 -3.116 -9.946 1.00 79.81 196 GLY A O 1
ATOM 1447 N N . HIS A 1 197 ? 17.431 -2.348 -10.634 1.00 79.50 197 HIS A N 1
ATOM 1448 C CA . HIS A 1 197 ? 17.984 -2.169 -9.286 1.00 79.50 197 HIS A CA 1
ATOM 1449 C C . HIS A 1 197 ? 17.166 -1.167 -8.462 1.00 79.50 197 HIS A C 1
ATOM 1451 O O . HIS A 1 197 ? 16.740 -1.471 -7.344 1.00 79.50 197 HIS A O 1
ATOM 1457 N N . ALA A 1 198 ? 16.881 0.007 -9.035 1.00 81.38 198 ALA A N 1
ATOM 1458 C CA . ALA A 1 198 ? 16.122 1.060 -8.367 1.00 81.38 198 ALA A CA 1
ATOM 1459 C C . ALA A 1 198 ? 14.676 0.640 -8.044 1.00 81.38 198 ALA A C 1
ATOM 1461 O O . ALA A 1 198 ? 14.162 0.950 -6.968 1.00 81.38 198 ALA A O 1
ATOM 1462 N N . LEU A 1 199 ? 14.015 -0.094 -8.943 1.00 82.88 199 LEU A N 1
ATOM 1463 C CA . LEU A 1 199 ? 12.646 -0.574 -8.756 1.00 82.88 199 LEU A CA 1
ATOM 1464 C C . LEU A 1 199 ? 12.553 -1.573 -7.602 1.00 82.88 199 LEU A C 1
ATOM 1466 O O . LEU A 1 199 ? 11.684 -1.446 -6.735 1.00 82.88 199 LEU A O 1
ATOM 1470 N N . LEU A 1 200 ? 13.450 -2.558 -7.568 1.00 82.56 200 LEU A N 1
ATOM 1471 C CA . LEU A 1 200 ? 13.449 -3.566 -6.512 1.00 82.56 200 LEU A CA 1
ATOM 1472 C C . LEU A 1 200 ? 13.896 -2.989 -5.168 1.00 82.56 200 LEU A C 1
ATOM 1474 O O . LEU A 1 200 ? 13.320 -3.351 -4.143 1.00 82.56 200 LEU A O 1
ATOM 1478 N N . ALA A 1 201 ? 14.826 -2.033 -5.155 1.00 81.44 201 ALA A N 1
ATOM 1479 C CA . ALA A 1 201 ? 15.166 -1.292 -3.945 1.00 81.44 201 ALA A CA 1
ATOM 1480 C C . ALA A 1 201 ? 13.986 -0.455 -3.426 1.00 81.44 201 ALA A C 1
ATOM 1482 O O . ALA A 1 201 ? 13.700 -0.471 -2.225 1.00 81.44 201 ALA A O 1
ATOM 1483 N N . TYR A 1 202 ? 13.235 0.195 -4.324 1.00 83.31 202 TYR A N 1
ATOM 1484 C CA . TYR A 1 202 ? 12.024 0.935 -3.970 1.00 83.31 202 TYR A CA 1
ATOM 1485 C C . TYR A 1 202 ? 10.970 0.036 -3.327 1.00 83.31 202 TYR A C 1
ATOM 1487 O O . TYR A 1 202 ? 10.452 0.356 -2.254 1.00 83.31 202 TYR A O 1
ATOM 1495 N N . LEU A 1 203 ? 10.688 -1.118 -3.940 1.00 82.31 203 LEU A N 1
ATOM 1496 C CA . LEU A 1 203 ? 9.783 -2.129 -3.383 1.00 82.31 203 LEU A CA 1
ATOM 1497 C C . LEU A 1 203 ? 10.300 -2.681 -2.043 1.00 82.31 203 LEU A C 1
ATOM 1499 O O . LEU A 1 203 ? 9.520 -2.863 -1.101 1.00 82.31 203 LEU A O 1
ATOM 1503 N N . GLY A 1 204 ? 11.618 -2.858 -1.941 1.00 78.56 204 GLY A N 1
ATOM 1504 C CA . GLY A 1 204 ? 12.340 -3.277 -0.745 1.00 78.56 204 GLY A CA 1
ATOM 1505 C C . GLY A 1 204 ? 12.343 -2.252 0.390 1.00 78.56 204 GLY A C 1
ATOM 1506 O O . GLY A 1 204 ? 12.634 -2.632 1.523 1.00 78.56 204 GLY A O 1
ATOM 1507 N N . GLY A 1 205 ? 11.951 -1.000 0.139 1.00 79.69 205 GLY A N 1
ATOM 1508 C CA . GLY A 1 205 ? 11.746 0.033 1.159 1.00 79.69 205 GLY A CA 1
ATOM 1509 C C . GLY A 1 205 ? 12.581 1.301 0.990 1.00 79.69 205 GLY A C 1
ATOM 1510 O O . GLY A 1 205 ? 12.286 2.288 1.668 1.00 79.69 205 GLY A O 1
ATOM 1511 N N . ASP A 1 206 ? 13.556 1.319 0.082 1.00 81.44 206 ASP A N 1
ATOM 1512 C CA . ASP A 1 206 ? 14.380 2.497 -0.169 1.00 81.44 206 ASP A CA 1
ATOM 1513 C C . ASP A 1 206 ? 13.602 3.545 -0.978 1.00 81.44 206 ASP A C 1
ATOM 1515 O O . ASP A 1 206 ? 13.383 3.414 -2.178 1.00 81.44 206 ASP A O 1
ATOM 1519 N N . ARG A 1 207 ? 13.153 4.618 -0.322 1.00 80.44 207 ARG A N 1
ATOM 1520 C CA . ARG A 1 207 ? 12.437 5.714 -0.996 1.00 80.44 207 ARG A CA 1
ATOM 1521 C C . ARG A 1 207 ? 13.374 6.752 -1.610 1.00 80.44 207 ARG A C 1
ATOM 1523 O O . ARG A 1 207 ? 12.909 7.569 -2.406 1.00 80.44 207 ARG A O 1
ATOM 1530 N N . SER A 1 208 ? 14.664 6.722 -1.271 1.00 78.88 208 SER A N 1
ATOM 1531 C CA . SER A 1 208 ? 15.637 7.703 -1.752 1.00 78.88 208 SER A CA 1
ATOM 1532 C C . SER A 1 208 ? 15.866 7.586 -3.261 1.00 78.88 208 SER A C 1
ATOM 1534 O O . SER A 1 208 ? 15.976 8.607 -3.933 1.00 78.88 208 SER A O 1
ATOM 1536 N N . VAL A 1 209 ? 15.772 6.376 -3.828 1.00 79.06 209 VAL A N 1
ATOM 1537 C CA . VAL A 1 209 ? 15.884 6.138 -5.281 1.00 79.06 209 VAL A CA 1
ATOM 1538 C C . VAL A 1 209 ? 14.806 6.863 -6.094 1.00 79.06 209 VAL A C 1
ATOM 1540 O O . VAL A 1 209 ? 15.069 7.349 -7.196 1.00 79.06 209 VAL A O 1
ATOM 1543 N N . ALA A 1 210 ? 13.594 7.003 -5.545 1.00 78.50 210 ALA A N 1
ATOM 1544 C CA . ALA A 1 210 ? 12.522 7.758 -6.191 1.00 78.50 210 ALA A CA 1
ATOM 1545 C C . ALA A 1 210 ? 12.787 9.269 -6.134 1.00 78.50 210 ALA A C 1
ATOM 1547 O O . ALA A 1 210 ? 12.553 9.963 -7.121 1.00 78.50 210 ALA A O 1
ATOM 1548 N N . ALA A 1 211 ? 13.322 9.765 -5.012 1.00 73.50 211 ALA A N 1
ATOM 1549 C CA . ALA A 1 211 ? 13.701 11.169 -4.848 1.00 73.50 211 ALA A CA 1
ATOM 1550 C C . ALA A 1 211 ? 14.911 11.554 -5.723 1.00 73.50 211 ALA A C 1
ATOM 1552 O O . ALA A 1 211 ? 14.906 12.617 -6.338 1.00 73.50 211 ALA A O 1
ATOM 1553 N N . ALA A 1 212 ? 15.897 10.661 -5.865 1.00 70.81 212 ALA A N 1
ATOM 1554 C CA . ALA A 1 212 ? 17.002 10.792 -6.823 1.00 70.81 212 ALA A CA 1
ATOM 1555 C C . ALA A 1 212 ? 16.504 10.749 -8.286 1.00 70.81 212 ALA A C 1
ATOM 1557 O O . ALA A 1 212 ? 17.091 11.320 -9.211 1.00 70.81 212 ALA A O 1
ATOM 1558 N N . GLY A 1 213 ? 15.342 10.128 -8.500 1.00 73.19 213 GLY A N 1
ATOM 1559 C CA . GLY A 1 213 ? 14.701 9.975 -9.796 1.00 73.19 213 GLY A CA 1
ATOM 1560 C C . GLY A 1 213 ? 15.323 8.875 -10.650 1.00 73.19 213 GLY A C 1
ATOM 1561 O O . GLY A 1 213 ? 15.263 8.962 -11.872 1.00 73.19 213 GLY A O 1
ATOM 1562 N N . TYR A 1 214 ? 15.845 7.827 -10.013 1.00 74.56 214 TYR A N 1
ATOM 1563 C CA . TYR A 1 214 ? 16.247 6.570 -10.656 1.00 74.56 214 TYR A CA 1
ATOM 1564 C C . TYR A 1 214 ? 15.051 5.708 -11.101 1.00 74.56 214 TYR A C 1
ATOM 1566 O O . TYR A 1 214 ? 15.211 4.615 -11.624 1.00 74.56 214 TYR A O 1
ATOM 1574 N N . LEU A 1 215 ? 13.822 6.196 -10.915 1.00 78.12 215 LEU A N 1
ATOM 1575 C CA . LEU A 1 215 ? 12.605 5.591 -11.461 1.00 78.12 215 LEU A CA 1
ATOM 1576 C C . LEU A 1 215 ? 12.085 6.339 -12.700 1.00 78.12 215 LEU A C 1
ATOM 1578 O O . LEU A 1 215 ? 10.919 6.183 -13.057 1.00 78.12 215 LEU A O 1
ATOM 1582 N N . SER A 1 216 ? 12.916 7.178 -13.340 1.00 73.25 216 SER A N 1
ATOM 1583 C CA . SER A 1 216 ? 12.493 8.011 -14.476 1.00 73.25 216 SER A CA 1
ATOM 1584 C C . SER A 1 216 ? 12.976 7.543 -15.860 1.00 73.25 216 SER A C 1
ATOM 1586 O O . SER A 1 216 ? 12.798 8.289 -16.823 1.00 73.25 216 SER A O 1
ATOM 1588 N N . LEU A 1 217 ? 13.647 6.382 -15.964 1.00 71.88 217 LEU A N 1
ATOM 1589 C CA . LEU A 1 217 ? 14.306 5.876 -17.191 1.00 71.88 217 LEU A CA 1
ATOM 1590 C C . LEU A 1 217 ? 15.113 6.954 -17.951 1.00 71.88 217 LEU A C 1
ATOM 1592 O O . LEU A 1 217 ? 15.203 6.936 -19.170 1.00 71.88 217 LEU A O 1
ATOM 1596 N N . ASN A 1 218 ? 15.675 7.942 -17.249 1.00 73.31 218 ASN A N 1
ATOM 1597 C CA . ASN A 1 218 ? 16.392 9.034 -17.900 1.00 73.31 218 ASN A CA 1
ATOM 1598 C C . ASN A 1 218 ? 17.884 8.680 -17.986 1.00 73.31 218 ASN A C 1
ATOM 1600 O O . ASN A 1 218 ? 18.525 8.691 -16.935 1.00 73.31 218 ASN A O 1
ATOM 1604 N N . PRO A 1 219 ? 18.454 8.426 -19.180 1.00 64.75 219 PRO A N 1
ATOM 1605 C CA . PRO A 1 219 ? 19.865 8.056 -19.323 1.00 64.75 219 PRO A CA 1
ATOM 1606 C C . PRO A 1 219 ? 20.802 9.060 -18.641 1.00 64.75 219 PRO A C 1
ATOM 1608 O O . PRO A 1 219 ? 21.739 8.659 -17.959 1.00 64.75 219 PRO A O 1
ATOM 1611 N N . LEU A 1 220 ? 20.474 10.357 -18.696 1.00 65.19 220 LEU A N 1
ATOM 1612 C CA . LEU A 1 220 ? 21.277 11.436 -18.109 1.00 65.19 220 LEU A CA 1
ATOM 1613 C C . LEU A 1 220 ? 21.405 11.361 -16.582 1.00 65.19 220 LEU A C 1
ATOM 1615 O O . LEU A 1 220 ? 22.297 11.984 -16.018 1.00 65.19 220 LEU A O 1
ATOM 1619 N N . LYS A 1 221 ? 20.513 10.631 -15.906 1.00 64.19 221 LYS A N 1
ATOM 1620 C CA . LYS A 1 221 ? 20.578 10.427 -14.454 1.00 64.19 221 LYS A CA 1
ATOM 1621 C C . LYS A 1 221 ? 21.448 9.241 -14.046 1.00 64.19 221 LYS A C 1
ATOM 1623 O O . LYS A 1 221 ? 21.806 9.157 -12.876 1.00 64.19 221 LYS A O 1
ATOM 1628 N N . TYR A 1 222 ? 21.767 8.348 -14.980 1.00 58.19 222 TYR A N 1
ATOM 1629 C CA . TYR A 1 222 ? 22.555 7.141 -14.719 1.00 58.19 222 TYR A CA 1
ATOM 1630 C C . TYR A 1 222 ? 23.992 7.248 -15.233 1.00 58.19 222 TYR A C 1
ATOM 1632 O O . TYR A 1 222 ? 24.861 6.522 -14.765 1.00 58.19 222 TYR A O 1
ATOM 1640 N N . THR A 1 223 ? 24.263 8.150 -16.181 1.00 55.22 223 THR A N 1
ATOM 1641 C CA . THR A 1 223 ? 25.591 8.309 -16.787 1.00 55.22 223 THR A CA 1
ATOM 1642 C C . THR A 1 223 ? 26.359 9.498 -16.221 1.00 55.22 223 THR A C 1
ATOM 1644 O O . THR A 1 223 ? 25.906 10.637 -16.334 1.00 55.22 223 THR A O 1
ATOM 1647 N N . HIS A 1 224 ? 27.585 9.259 -15.745 1.00 54.00 224 HIS A N 1
ATOM 1648 C CA . HIS A 1 224 ? 28.603 10.307 -15.707 1.00 54.00 224 HIS A CA 1
ATOM 1649 C C . HIS A 1 224 ? 29.120 10.499 -17.147 1.00 54.00 224 HIS A C 1
ATOM 1651 O O . HIS A 1 224 ? 29.673 9.552 -17.708 1.00 54.00 224 HIS A O 1
ATOM 1657 N N . PRO A 1 225 ? 28.985 11.691 -17.763 1.00 51.53 225 PRO A N 1
ATOM 1658 C CA . PRO A 1 225 ? 29.240 11.895 -19.197 1.00 51.53 225 PRO A CA 1
ATOM 1659 C C . PRO A 1 225 ? 30.615 11.414 -19.681 1.00 51.53 225 PRO A C 1
ATOM 1661 O O . PRO A 1 225 ? 30.768 10.973 -20.814 1.00 51.53 225 PRO A O 1
ATOM 1664 N N . VAL A 1 226 ? 31.622 11.474 -18.809 1.00 48.41 226 VAL A N 1
ATOM 1665 C CA . VAL A 1 226 ? 33.005 11.114 -19.137 1.00 48.41 226 VAL A CA 1
ATOM 1666 C C . VAL A 1 226 ? 33.262 9.611 -18.967 1.00 48.41 226 VAL A C 1
ATOM 1668 O O . VAL A 1 226 ? 33.828 8.983 -19.856 1.00 48.41 226 VAL A O 1
ATOM 1671 N N . LEU A 1 227 ? 32.810 9.001 -17.867 1.00 51.41 227 LEU A N 1
ATOM 1672 C CA . LEU A 1 227 ? 33.094 7.590 -17.562 1.00 51.41 227 LEU A CA 1
ATOM 1673 C C . LEU A 1 227 ? 32.175 6.619 -18.311 1.00 51.41 227 LEU A C 1
ATOM 1675 O O . LEU A 1 227 ? 32.597 5.523 -18.664 1.00 51.41 227 LEU A O 1
ATOM 1679 N N . SER A 1 228 ? 30.938 7.027 -18.590 1.00 51.88 228 SER A N 1
ATOM 1680 C CA . SER A 1 228 ? 29.907 6.139 -19.133 1.00 51.88 228 SER A CA 1
ATOM 1681 C C . SER A 1 228 ? 29.684 6.296 -20.639 1.00 51.88 228 SER A C 1
ATOM 1683 O O . SER A 1 228 ? 28.942 5.508 -21.207 1.00 51.88 228 SER A O 1
ATOM 1685 N N . ILE A 1 229 ? 30.270 7.304 -21.297 1.00 57.16 229 ILE A N 1
ATOM 1686 C CA . ILE A 1 229 ? 30.081 7.544 -22.744 1.00 57.16 229 ILE A CA 1
ATOM 1687 C C . ILE A 1 229 ? 31.425 7.593 -23.474 1.00 57.16 229 ILE A C 1
ATOM 1689 O O . ILE A 1 229 ? 31.599 6.883 -24.460 1.00 57.16 229 ILE A O 1
ATOM 1693 N N . ALA A 1 230 ? 32.407 8.352 -22.977 1.00 58.25 230 ALA A N 1
ATOM 1694 C CA . ALA A 1 230 ? 33.710 8.432 -23.642 1.00 58.25 230 ALA A CA 1
ATOM 1695 C C . ALA A 1 230 ? 34.492 7.110 -23.547 1.00 58.25 230 ALA A C 1
ATOM 1697 O O . ALA A 1 230 ? 34.997 6.626 -24.557 1.00 58.25 230 ALA A O 1
ATOM 1698 N N . LEU A 1 231 ? 34.540 6.488 -22.362 1.00 59.09 231 LEU A N 1
ATOM 1699 C CA . LEU A 1 231 ? 35.254 5.223 -22.155 1.00 59.09 231 LEU A CA 1
ATOM 1700 C C . LEU A 1 231 ? 34.669 4.073 -23.006 1.00 59.09 231 LEU A C 1
ATOM 1702 O O . LEU A 1 231 ? 35.444 3.379 -23.662 1.00 59.09 231 LEU A O 1
ATOM 1706 N N . PRO A 1 232 ? 33.338 3.886 -23.096 1.00 55.97 232 PRO A N 1
ATOM 1707 C CA . PRO A 1 232 ? 32.756 2.837 -23.930 1.00 55.97 232 PRO A CA 1
ATOM 1708 C C . PRO A 1 232 ? 32.913 3.098 -25.429 1.00 55.97 232 PRO A C 1
ATOM 1710 O O . PRO A 1 232 ? 33.121 2.141 -26.158 1.00 55.97 232 PRO A O 1
ATOM 1713 N N . ILE A 1 233 ? 32.904 4.357 -25.895 1.00 61.41 233 ILE A N 1
ATOM 1714 C CA . ILE A 1 233 ? 33.228 4.698 -27.296 1.00 61.41 233 ILE A CA 1
ATOM 1715 C C . ILE A 1 233 ? 34.692 4.361 -27.610 1.00 61.41 233 ILE A C 1
ATOM 1717 O O . ILE A 1 233 ? 34.974 3.774 -28.652 1.00 61.41 233 ILE A O 1
ATOM 1721 N N . VAL A 1 234 ? 35.618 4.674 -26.699 1.00 62.44 234 VAL A N 1
ATOM 1722 C CA . VAL A 1 234 ? 37.038 4.310 -26.833 1.00 62.44 234 VAL A CA 1
ATOM 1723 C C . VAL A 1 234 ? 37.211 2.789 -26.861 1.00 62.44 234 VAL A C 1
ATOM 1725 O O . VAL A 1 234 ? 37.890 2.276 -27.745 1.00 62.44 234 VAL A O 1
ATOM 1728 N N . PHE A 1 235 ? 36.552 2.049 -25.964 1.00 60.56 235 PHE A N 1
ATOM 1729 C CA . PHE A 1 235 ? 36.574 0.584 -25.997 1.00 60.56 235 PHE A CA 1
ATOM 1730 C C . PHE A 1 235 ? 35.935 0.025 -27.273 1.00 60.56 235 PHE A C 1
ATOM 1732 O O . PHE A 1 235 ? 36.505 -0.886 -27.859 1.00 60.56 235 PHE A O 1
ATOM 1739 N N . LEU A 1 236 ? 34.830 0.594 -27.766 1.00 61.94 236 LEU A N 1
ATOM 1740 C CA . LEU A 1 236 ? 34.182 0.168 -29.011 1.00 61.94 236 LEU A CA 1
ATOM 1741 C C . LEU A 1 236 ? 35.110 0.340 -30.227 1.00 61.94 236 LEU A C 1
ATOM 1743 O O . LEU A 1 236 ? 35.174 -0.541 -31.079 1.00 61.94 236 LEU A O 1
ATOM 1747 N N . LEU A 1 237 ? 35.862 1.446 -30.284 1.00 60.38 237 LEU A N 1
ATOM 1748 C CA . LEU A 1 237 ? 36.841 1.725 -31.343 1.00 60.38 237 LEU A CA 1
ATOM 1749 C C . LEU A 1 237 ? 38.073 0.805 -31.281 1.00 60.38 237 LEU A C 1
ATOM 1751 O O . LEU A 1 237 ? 38.701 0.561 -32.307 1.00 60.38 237 LEU A O 1
ATOM 1755 N N . ILE A 1 238 ? 38.401 0.281 -30.097 1.00 60.59 238 ILE A N 1
ATOM 1756 C CA . ILE A 1 238 ? 39.518 -0.652 -29.864 1.00 60.59 238 ILE A CA 1
ATOM 1757 C C . ILE A 1 238 ? 39.055 -2.126 -29.964 1.00 60.59 238 ILE A C 1
ATOM 1759 O O . ILE A 1 238 ? 39.875 -3.040 -29.944 1.00 60.59 238 ILE A O 1
ATOM 1763 N N . GLY A 1 239 ? 37.749 -2.385 -30.117 1.00 50.94 239 GLY A N 1
ATOM 1764 C CA . GLY A 1 239 ? 37.174 -3.739 -30.151 1.00 50.94 239 GLY A CA 1
ATOM 1765 C C . GLY A 1 239 ? 36.997 -4.390 -28.770 1.00 50.94 239 GLY A C 1
ATOM 1766 O O . GLY A 1 239 ? 36.913 -5.610 -28.661 1.00 50.94 239 GLY A O 1
ATOM 1767 N N . GLY A 1 240 ? 36.971 -3.590 -27.703 1.00 48.84 240 GLY A N 1
ATOM 1768 C CA . GLY A 1 240 ? 36.828 -4.020 -26.315 1.00 48.84 240 GLY A CA 1
ATOM 1769 C C . GLY A 1 240 ? 35.382 -4.180 -25.826 1.00 48.84 240 GLY A C 1
ATOM 1770 O O . GLY A 1 240 ? 34.436 -3.590 -26.344 1.00 48.84 240 GLY A O 1
ATOM 1771 N N . ILE A 1 241 ? 35.238 -4.973 -24.762 1.00 49.66 241 ILE A N 1
ATOM 1772 C CA . ILE A 1 241 ? 34.007 -5.204 -23.988 1.00 49.66 241 ILE A CA 1
ATOM 1773 C C . ILE A 1 241 ? 33.711 -3.968 -23.122 1.00 49.66 241 ILE A C 1
ATOM 1775 O O . ILE A 1 241 ? 34.521 -3.598 -22.275 1.00 49.66 241 ILE A O 1
ATOM 1779 N N . GLY A 1 242 ? 32.564 -3.317 -23.331 1.00 50.69 242 GLY A N 1
ATOM 1780 C CA . GLY A 1 242 ? 32.173 -2.126 -22.572 1.00 50.69 242 GLY A CA 1
ATOM 1781 C C . GLY A 1 242 ? 31.984 -2.426 -21.082 1.00 50.69 242 GLY A C 1
ATOM 1782 O O . GLY A 1 242 ? 31.153 -3.255 -20.716 1.00 50.69 242 GLY A O 1
ATOM 1783 N N . LEU A 1 243 ? 32.742 -1.744 -20.222 1.00 47.84 243 LEU A N 1
ATOM 1784 C CA . LEU A 1 243 ? 32.567 -1.806 -18.768 1.00 47.84 243 LEU A CA 1
ATOM 1785 C C . LEU A 1 243 ? 31.276 -1.065 -18.357 1.00 47.84 243 LEU A C 1
ATOM 1787 O O . LEU A 1 243 ? 30.990 -0.004 -18.922 1.00 47.84 243 LEU A O 1
ATOM 1791 N N . PRO A 1 244 ? 30.485 -1.590 -17.397 1.00 53.25 244 PRO A N 1
ATOM 1792 C CA . PRO A 1 244 ? 29.249 -0.950 -16.953 1.00 53.25 244 PRO A CA 1
ATOM 1793 C C . PRO A 1 244 ? 29.554 0.423 -16.340 1.00 53.25 244 PRO A C 1
ATOM 1795 O O . PRO A 1 244 ? 30.349 0.546 -15.412 1.00 53.25 244 PRO A O 1
ATOM 1798 N N . GLY A 1 245 ? 28.941 1.464 -16.906 1.00 47.91 245 GLY A N 1
ATOM 1799 C CA . GLY A 1 245 ? 29.189 2.863 -16.552 1.00 47.91 245 GLY A CA 1
ATOM 1800 C C . GLY A 1 245 ? 28.120 3.502 -15.663 1.00 47.91 245 GLY A C 1
ATOM 1801 O O . GLY A 1 245 ? 28.131 4.721 -15.528 1.00 47.91 245 GLY A O 1
ATOM 1802 N N . GLY A 1 246 ? 27.180 2.745 -15.099 1.00 51.72 246 GLY A N 1
ATOM 1803 C CA . GLY A 1 246 ? 26.155 3.260 -14.188 1.00 51.72 246 GLY A CA 1
ATOM 1804 C C . GLY A 1 246 ? 26.409 2.793 -12.759 1.00 51.72 246 GLY A C 1
ATOM 1805 O O . GLY A 1 246 ? 26.788 1.646 -12.547 1.00 51.72 246 GLY A O 1
ATOM 1806 N N . ALA A 1 247 ? 26.227 3.679 -11.781 1.00 57.97 247 ALA A N 1
ATOM 1807 C CA . ALA A 1 247 ? 26.158 3.300 -10.375 1.00 57.97 247 ALA A CA 1
ATOM 1808 C C . ALA A 1 247 ? 24.873 3.885 -9.785 1.00 57.97 247 ALA A C 1
ATOM 1810 O O . ALA A 1 247 ? 24.781 5.091 -9.542 1.00 57.97 247 ALA A O 1
ATOM 1811 N N . VAL A 1 248 ? 23.861 3.040 -9.583 1.00 55.75 248 VAL A N 1
ATOM 1812 C CA . VAL A 1 248 ? 22.709 3.388 -8.749 1.00 55.75 248 VAL A CA 1
ATOM 1813 C C . VAL A 1 248 ? 23.109 3.232 -7.288 1.00 55.75 248 VAL A C 1
ATOM 1815 O O . VAL A 1 248 ? 23.369 2.130 -6.810 1.00 55.75 248 VAL A O 1
ATOM 1818 N N . TYR A 1 249 ? 23.128 4.353 -6.571 1.00 64.88 249 TYR A N 1
ATOM 1819 C CA . TYR A 1 249 ? 23.357 4.359 -5.132 1.00 64.88 249 TYR A CA 1
ATOM 1820 C C . TYR A 1 249 ? 22.106 3.858 -4.416 1.00 64.88 249 TYR A C 1
ATOM 1822 O O . TYR A 1 249 ? 21.060 4.515 -4.435 1.00 64.88 249 TYR A O 1
ATOM 1830 N N . LEU A 1 250 ? 22.220 2.683 -3.799 1.00 70.44 250 LEU A N 1
ATOM 1831 C CA . LEU A 1 250 ? 21.152 2.066 -3.023 1.00 70.44 250 LEU A CA 1
ATOM 1832 C C . LEU A 1 250 ? 21.401 2.304 -1.538 1.00 70.44 250 LEU A C 1
ATOM 1834 O O . LEU A 1 250 ? 22.467 2.000 -1.011 1.00 70.44 250 LEU A O 1
ATOM 1838 N N . ASN A 1 251 ? 20.394 2.788 -0.816 1.00 71.25 251 ASN A N 1
ATOM 1839 C CA . ASN A 1 251 ? 20.467 2.828 0.634 1.00 71.25 251 ASN A CA 1
ATOM 1840 C C . ASN A 1 251 ? 20.107 1.452 1.195 1.00 71.25 251 ASN A C 1
ATOM 1842 O O . ASN A 1 251 ? 18.967 1.188 1.582 1.00 71.25 251 ASN A O 1
ATOM 1846 N N . GLU A 1 252 ? 21.098 0.568 1.276 1.00 71.00 252 GLU A N 1
ATOM 1847 C CA . GLU A 1 252 ? 20.895 -0.799 1.752 1.00 71.00 252 GLU A CA 1
ATOM 1848 C C . GLU A 1 252 ? 20.289 -0.853 3.161 1.00 71.00 252 GLU A C 1
ATOM 1850 O O . GLU A 1 252 ? 19.493 -1.739 3.465 1.00 71.00 252 GLU A O 1
ATOM 1855 N N . ARG A 1 253 ? 20.602 0.127 4.021 1.00 73.06 253 ARG A N 1
ATOM 1856 C CA . ARG A 1 253 ? 20.056 0.223 5.388 1.00 73.06 253 ARG A CA 1
ATOM 1857 C C . ARG A 1 253 ? 18.552 0.504 5.402 1.00 73.06 253 ARG A C 1
ATOM 1859 O O . ARG A 1 253 ? 17.894 0.179 6.385 1.00 73.06 253 ARG A O 1
ATOM 1866 N N . ALA A 1 254 ? 18.009 1.082 4.332 1.00 72.81 254 ALA A N 1
ATOM 1867 C CA . ALA A 1 254 ? 16.575 1.304 4.170 1.00 72.81 254 ALA A CA 1
ATOM 1868 C C . ALA A 1 254 ? 15.828 0.058 3.647 1.00 72.81 254 ALA A C 1
ATOM 1870 O O . ALA A 1 254 ? 14.595 0.011 3.710 1.00 72.81 254 ALA A O 1
ATOM 1871 N N . ILE A 1 255 ? 16.549 -0.955 3.149 1.00 74.88 255 ILE A N 1
ATOM 1872 C CA . ILE A 1 255 ? 15.969 -2.186 2.606 1.00 74.88 255 ILE A CA 1
ATOM 1873 C C . ILE A 1 255 ? 15.569 -3.131 3.745 1.00 74.88 255 ILE A C 1
ATOM 1875 O O . ILE A 1 255 ? 16.349 -3.437 4.646 1.00 74.88 255 ILE A O 1
ATOM 1879 N N . ARG A 1 256 ? 14.327 -3.620 3.682 1.00 73.50 256 ARG A N 1
ATOM 1880 C CA . ARG A 1 256 ? 13.606 -4.251 4.801 1.00 73.50 256 ARG A CA 1
ATOM 1881 C C . ARG A 1 256 ? 14.148 -5.610 5.250 1.00 73.50 256 ARG A C 1
ATOM 1883 O O . ARG A 1 256 ? 13.980 -5.948 6.414 1.00 73.50 256 ARG A O 1
ATOM 1890 N N . THR A 1 257 ? 14.721 -6.403 4.345 1.00 75.94 257 THR A N 1
ATOM 1891 C CA . THR A 1 257 ? 15.229 -7.763 4.632 1.00 75.94 257 THR A CA 1
ATOM 1892 C C . THR A 1 257 ? 16.349 -8.137 3.666 1.00 75.94 257 THR A C 1
ATOM 1894 O O . THR A 1 257 ? 16.356 -7.645 2.537 1.00 75.94 257 THR A O 1
ATOM 1897 N N . ASP A 1 258 ? 17.195 -9.094 4.034 1.00 75.75 258 ASP A N 1
ATOM 1898 C CA . ASP A 1 258 ? 18.337 -9.538 3.217 1.00 75.75 258 ASP A CA 1
ATOM 1899 C C . ASP A 1 258 ? 17.936 -10.155 1.869 1.00 75.75 258 ASP A C 1
ATOM 1901 O O . ASP A 1 258 ? 18.610 -9.963 0.856 1.00 75.75 258 ASP A O 1
ATOM 1905 N N . TRP A 1 259 ? 16.770 -10.803 1.804 1.00 76.62 259 TRP A N 1
ATOM 1906 C CA . TRP A 1 259 ? 16.204 -11.281 0.538 1.00 76.62 259 TRP A CA 1
ATOM 1907 C C . TRP A 1 259 ? 15.885 -10.128 -0.418 1.00 76.62 259 TRP A C 1
ATOM 1909 O O . TRP A 1 259 ? 16.207 -10.202 -1.598 1.00 76.62 259 TRP A O 1
ATOM 1919 N N . TRP A 1 260 ? 15.322 -9.025 0.084 1.00 76.25 260 TRP A N 1
ATOM 1920 C CA . TRP A 1 260 ? 15.079 -7.822 -0.722 1.00 76.25 260 TRP A CA 1
ATOM 1921 C C . TRP A 1 260 ? 16.379 -7.160 -1.190 1.00 76.25 260 TRP A C 1
ATOM 1923 O O . TRP A 1 260 ? 16.393 -6.602 -2.282 1.00 76.25 260 TRP A O 1
ATOM 1933 N N . ARG A 1 261 ? 17.474 -7.259 -0.422 1.00 76.19 261 ARG A N 1
ATOM 1934 C CA . ARG A 1 261 ? 18.807 -6.805 -0.863 1.00 76.19 261 ARG A CA 1
ATOM 1935 C C . ARG A 1 261 ? 19.333 -7.668 -2.008 1.00 76.19 261 ARG A C 1
ATOM 1937 O O . ARG A 1 261 ? 19.806 -7.139 -3.008 1.00 76.19 261 ARG A O 1
ATOM 1944 N N . SER A 1 262 ? 19.159 -8.983 -1.893 1.00 75.94 262 SER A N 1
ATOM 1945 C CA . SER A 1 262 ? 19.534 -9.945 -2.937 1.00 75.94 262 SER A CA 1
ATOM 1946 C C . SER A 1 262 ? 18.736 -9.715 -4.222 1.00 75.94 262 SER A C 1
ATOM 1948 O O . SER A 1 262 ? 19.309 -9.652 -5.304 1.00 75.94 262 SER A O 1
ATOM 1950 N N . PHE A 1 263 ? 17.421 -9.497 -4.112 1.00 78.00 263 PHE A N 1
ATOM 1951 C CA . PHE A 1 263 ? 16.586 -9.133 -5.255 1.00 78.00 263 PHE A CA 1
ATOM 1952 C C . PHE A 1 263 ? 16.984 -7.784 -5.845 1.00 78.00 263 PHE A C 1
ATOM 1954 O O . PHE A 1 263 ? 17.129 -7.698 -7.055 1.00 78.00 263 PHE A O 1
ATOM 1961 N N . ALA A 1 264 ? 17.217 -6.755 -5.024 1.00 73.56 264 ALA A N 1
ATOM 1962 C CA . ALA A 1 264 ? 17.681 -5.459 -5.510 1.00 73.56 264 ALA A CA 1
ATOM 1963 C C . ALA A 1 264 ? 18.990 -5.583 -6.299 1.00 73.56 264 ALA A C 1
ATOM 1965 O O . ALA A 1 264 ? 19.086 -4.996 -7.368 1.00 73.56 264 ALA A O 1
ATOM 1966 N N . SER A 1 265 ? 19.939 -6.412 -5.853 1.00 71.12 265 SER A N 1
ATOM 1967 C CA . SER A 1 265 ? 21.174 -6.721 -6.589 1.00 71.12 265 SER A CA 1
ATOM 1968 C C . SER A 1 265 ? 20.945 -7.579 -7.845 1.00 71.12 265 SER A C 1
ATOM 1970 O O . SER A 1 265 ? 21.631 -7.406 -8.845 1.00 71.12 265 SER A O 1
ATOM 1972 N N . ALA A 1 266 ? 19.937 -8.450 -7.861 1.00 71.00 266 ALA A N 1
ATOM 1973 C CA . ALA A 1 266 ? 19.564 -9.229 -9.045 1.00 71.00 266 ALA A CA 1
ATOM 1974 C C . ALA A 1 266 ? 18.672 -8.461 -10.045 1.00 71.00 266 ALA A C 1
ATOM 1976 O O . ALA A 1 266 ? 18.454 -8.928 -11.165 1.00 71.00 266 ALA A O 1
ATOM 1977 N N . GLY A 1 267 ? 18.147 -7.293 -9.662 1.00 65.75 267 GLY A N 1
ATOM 1978 C CA . GLY A 1 267 ? 17.166 -6.534 -10.439 1.00 65.75 267 GLY A CA 1
ATOM 1979 C C . GLY A 1 267 ? 17.658 -6.081 -11.797 1.00 65.75 267 GLY A C 1
ATOM 1980 O O . GLY A 1 267 ? 16.936 -6.229 -12.782 1.00 65.75 267 GLY A O 1
ATOM 1981 N N . GLY A 1 268 ? 18.889 -5.576 -11.860 1.00 61.06 268 GLY A N 1
ATOM 1982 C CA . GLY A 1 268 ? 19.503 -5.196 -13.125 1.00 61.06 268 GLY A CA 1
ATOM 1983 C C . GLY A 1 268 ? 19.707 -6.379 -14.068 1.00 61.06 268 GLY A C 1
ATOM 1984 O O . GLY A 1 268 ? 19.186 -6.348 -15.187 1.00 61.06 268 GLY A O 1
ATOM 1985 N N . PRO A 1 269 ? 20.383 -7.462 -13.638 1.00 67.44 269 PRO A N 1
ATOM 1986 C CA . PRO A 1 269 ? 20.562 -8.656 -14.463 1.00 67.44 269 PRO A CA 1
ATOM 1987 C C . PRO A 1 269 ? 19.247 -9.258 -14.990 1.00 67.44 269 PRO A C 1
ATOM 1989 O O . PRO A 1 269 ? 19.163 -9.621 -16.164 1.00 67.44 269 PRO A O 1
ATOM 1992 N N . LEU A 1 270 ? 18.199 -9.317 -14.159 1.00 62.59 270 LEU A N 1
ATOM 1993 C CA . LEU A 1 270 ? 16.879 -9.817 -14.565 1.00 62.59 270 LEU A CA 1
ATOM 1994 C C . LEU A 1 270 ? 16.162 -8.883 -15.552 1.00 62.59 270 LEU A C 1
ATOM 1996 O O . LEU A 1 270 ? 15.492 -9.365 -16.464 1.00 62.59 270 LEU A O 1
ATOM 2000 N N . GLY A 1 271 ? 16.321 -7.564 -15.407 1.00 55.00 271 GLY A N 1
ATOM 2001 C CA . GLY A 1 271 ? 15.807 -6.585 -16.368 1.00 55.00 271 GLY A CA 1
ATOM 2002 C C . GLY A 1 271 ? 16.420 -6.762 -17.759 1.00 55.00 271 GLY A C 1
ATOM 2003 O O . GLY A 1 271 ? 15.698 -6.745 -18.756 1.00 55.00 271 GLY A O 1
ATOM 2004 N N . ASN A 1 272 ? 17.726 -7.034 -17.820 1.00 55.97 272 ASN A N 1
ATOM 2005 C CA . ASN A 1 272 ? 18.416 -7.314 -19.080 1.00 55.97 272 ASN A CA 1
ATOM 2006 C C . ASN A 1 272 ? 17.959 -8.632 -19.705 1.00 55.97 272 ASN A C 1
ATOM 2008 O O . ASN A 1 272 ? 17.728 -8.662 -20.903 1.00 55.97 272 ASN A O 1
ATOM 2012 N N . LEU A 1 273 ? 17.758 -9.693 -18.919 1.00 57.88 273 LEU A N 1
ATOM 2013 C CA . LEU A 1 273 ? 17.273 -10.985 -19.429 1.00 57.88 273 LEU A CA 1
ATOM 2014 C C . LEU A 1 273 ? 15.863 -10.918 -20.041 1.00 57.88 273 LEU A C 1
ATOM 2016 O O . LEU A 1 273 ? 15.560 -11.690 -20.947 1.00 57.88 273 LEU A O 1
ATOM 2020 N N . LEU A 1 274 ? 15.003 -10.019 -19.554 1.00 57.25 274 LEU A N 1
ATOM 2021 C CA . LEU A 1 274 ? 13.635 -9.863 -20.059 1.00 57.25 274 LEU A CA 1
ATOM 2022 C C . LEU A 1 274 ? 13.534 -8.947 -21.291 1.00 57.25 274 LEU A C 1
ATOM 2024 O O . LEU A 1 274 ? 12.581 -9.089 -22.055 1.00 57.25 274 LEU A O 1
ATOM 2028 N N . PHE A 1 275 ? 14.480 -8.018 -21.492 1.00 51.88 275 PHE A N 1
ATOM 2029 C CA . PHE A 1 275 ? 14.370 -6.959 -22.512 1.00 51.88 275 PHE A CA 1
ATOM 2030 C C . PHE A 1 275 ? 15.622 -6.732 -23.392 1.00 51.88 275 PHE A C 1
ATOM 2032 O O . PHE A 1 275 ? 15.589 -5.863 -24.262 1.00 51.88 275 PHE A O 1
ATOM 2039 N N . GLY A 1 276 ? 16.709 -7.497 -23.233 1.00 41.47 276 GLY A N 1
ATOM 2040 C CA . GLY A 1 276 ? 17.935 -7.381 -24.036 1.00 41.47 276 GLY A CA 1
ATOM 2041 C C . GLY A 1 276 ? 18.764 -8.678 -24.097 1.00 41.47 276 GLY A C 1
ATOM 2042 O O . GLY A 1 276 ? 18.435 -9.662 -23.437 1.00 41.47 276 GLY A O 1
ATOM 2043 N N . PRO A 1 277 ? 19.838 -8.736 -24.910 1.00 39.81 277 PRO A N 1
ATOM 2044 C CA . PRO A 1 277 ? 20.731 -9.891 -24.918 1.00 39.81 277 PRO A CA 1
ATOM 2045 C C . PRO A 1 277 ? 21.440 -10.037 -23.555 1.00 39.81 277 PRO A C 1
ATOM 2047 O O . PRO A 1 277 ? 21.743 -9.025 -22.913 1.00 39.81 277 PRO A O 1
ATOM 2050 N N . PRO A 1 278 ? 21.719 -11.273 -23.099 1.00 40.53 278 PRO A N 1
ATOM 2051 C CA . PRO A 1 278 ? 22.299 -11.528 -21.785 1.00 40.53 278 PRO A CA 1
ATOM 2052 C C . PRO A 1 278 ? 23.678 -10.867 -21.666 1.00 40.53 278 PRO A C 1
ATOM 2054 O O . PRO A 1 278 ? 24.630 -11.246 -22.343 1.00 40.53 278 PRO A O 1
ATOM 2057 N N . SER A 1 279 ? 23.792 -9.867 -20.793 1.00 45.06 279 SER A N 1
ATOM 2058 C CA . SER A 1 279 ? 25.069 -9.253 -20.431 1.00 45.06 279 SER A CA 1
ATOM 2059 C C . SER A 1 279 ? 25.729 -10.077 -19.312 1.00 45.06 279 SER A C 1
ATOM 2061 O O . SER A 1 279 ? 25.120 -10.193 -18.247 1.00 45.06 279 SER A O 1
ATOM 2063 N N . PRO A 1 280 ? 26.953 -10.615 -19.476 1.00 38.81 280 PRO A N 1
ATOM 2064 C CA . PRO A 1 280 ? 27.603 -11.491 -18.489 1.00 38.81 280 PRO A CA 1
ATOM 2065 C C . PRO A 1 280 ? 28.190 -10.750 -17.268 1.00 38.81 280 PRO A C 1
ATOM 2067 O O . PRO A 1 280 ? 29.038 -11.289 -16.561 1.00 38.81 280 PRO A O 1
ATOM 2070 N N . PHE A 1 281 ? 27.789 -9.503 -17.012 1.00 43.88 281 PHE A N 1
ATOM 2071 C CA . PHE A 1 281 ? 28.478 -8.632 -16.062 1.00 43.88 281 PHE A CA 1
ATOM 2072 C C . PHE A 1 281 ? 27.826 -8.648 -14.678 1.00 43.88 281 PHE A C 1
ATOM 2074 O O . PHE A 1 281 ? 26.679 -8.246 -14.501 1.00 43.88 281 PHE A O 1
ATOM 2081 N N . SER A 1 282 ? 28.605 -9.097 -13.694 1.00 37.09 282 SER A N 1
ATOM 2082 C CA . SER A 1 282 ? 28.302 -9.020 -12.268 1.00 37.09 282 SER A CA 1
ATOM 2083 C C . SER A 1 282 ? 28.852 -7.698 -11.728 1.00 37.09 282 SER A C 1
ATOM 2085 O O . SER A 1 282 ? 30.064 -7.487 -11.772 1.00 37.09 282 SER A O 1
ATOM 2087 N N . CYS A 1 283 ? 27.991 -6.806 -11.233 1.00 40.78 283 CYS A N 1
ATOM 2088 C CA . CYS A 1 283 ? 28.411 -5.551 -10.604 1.00 40.78 283 CYS A CA 1
ATOM 2089 C C . CYS A 1 283 ? 28.066 -5.556 -9.108 1.00 40.78 283 CYS A C 1
ATOM 2091 O O . CYS A 1 283 ? 27.008 -6.037 -8.703 1.00 40.78 283 CYS A O 1
ATOM 2093 N N . SER A 1 284 ? 28.981 -5.040 -8.286 1.00 38.44 284 SER A N 1
ATOM 2094 C CA . SER A 1 284 ? 28.803 -4.919 -6.837 1.00 38.44 284 SER A CA 1
ATOM 2095 C C . SER A 1 284 ? 27.936 -3.699 -6.536 1.00 38.44 284 SER A C 1
ATOM 2097 O O . SER A 1 284 ? 28.367 -2.573 -6.779 1.00 38.44 284 SER A O 1
ATOM 2099 N N . CYS A 1 285 ? 26.746 -3.910 -5.971 1.00 38.91 285 CYS A N 1
ATOM 2100 C CA . CYS A 1 285 ? 25.991 -2.839 -5.319 1.00 38.91 285 CYS A CA 1
ATOM 2101 C C . CYS A 1 285 ? 26.842 -2.251 -4.178 1.00 38.91 285 CYS A C 1
ATOM 2103 O O . CYS A 1 285 ? 27.558 -2.997 -3.500 1.00 38.91 285 CYS A O 1
ATOM 2105 N N . ARG A 1 286 ? 26.823 -0.927 -4.011 1.00 39.38 286 ARG A N 1
ATOM 2106 C CA . ARG A 1 286 ? 27.516 -0.211 -2.934 1.00 39.38 286 ARG A CA 1
ATOM 2107 C C . ARG A 1 286 ? 26.690 0.968 -2.448 1.00 39.38 286 ARG A C 1
ATOM 2109 O O . ARG A 1 286 ? 25.954 1.546 -3.282 1.00 39.38 286 ARG A O 1
#

pLDDT: mean 77.7, std 15.02, range [37.09, 94.75]